Protein AF-A0A1H6AAX1-F1 (afdb_monomer)

Foldseek 3Di:
DFDALLLLLLVVVCVVPVPDDLVNSCVVSVHDSVVSVVSVVVCCVVVVDVDSDDDDDVVVVLQVWKKKKAFAFDDPPDCVLLVVQLVVQVQFPDKDQDDDPHGMITIGTANDPVRVVVSVVSSCPRHGTPDMDMDIDPDDPDDDDCSVVSCVRNVVVVPDDDDDDDDDDDDDDDDDDDDDDDDDDDDDDDDDDDDDDDDDDDDDDDDDDDD

Nearest PDB structures (foldseek):
  7fby-assembly1_A  TM=8.578E-01  e=4.513E-13  Pyrococcus horikoshii OT3
  2w25-assembly1_B  TM=8.744E-01  e=2.598E-11  Mycobacterium tuberculosis H37Rv
  2qz8-assembly1_B-2  TM=8.413E-01  e=1.495E-11  Mycobacterium tuberculosis H37Rv
  2w29-assembly1_B  TM=8.758E-01  e=3.124E-11  Mycobacterium tuberculosis H37Rv
  2ivm-assembly1_A  TM=8.829E-01  e=1.639E-10  Mycobacterium tuberculosis H37Rv

Secondary structure (DSSP, 8-state):
----HHHHHHHHHHHH-TT--HHHHHHHHTS-HHHHHHHHHHHHHTTS----PPP--TGGGT--EEEEEEEEE--SS-SHHHHHHHHTSTTEEEEEE-SSS-SEEEEEEESSHHHHHHHHHHHHTSTTEEEEEEEEES--SS----HHHHHHHHTTT--S---------------------------------------------------

Sequence (211 aa):
MPIDELDGRVIELFTAEPRIGVLEASRRLGVARGTVQARLDRLARDGVIRGYGPQVDPGALGYGVTAFVTLQIRQPGGHDPVAERLAAIPEVIEAHTITGAGDMLCRIVARSNADLQRVIDLVVAVSGVERASSVISLATQIPFRTLPLVRAVSGTDGGDGGGGQGGSGGGRDGRGGGERPEHAGRPAGEVRRRVVRDARSGSVGSPQAPA

Organism: NCBI:txid1992

InterPro domains:
  IPR000485 AsnC-type HTH domain [PR00033] (3-19)
  IPR000485 AsnC-type HTH domain [PR00033] (19-30)
  IPR000485 AsnC-type HTH domain [PR00033] (30-49)
  IPR000485 AsnC-type HTH domain [PS50956] (3-64)
  IPR011008 Dimeric alpha-beta barrel [SSF54909] (63-149)
  IPR019887 Transcription regulator AsnC/Lrp, ligand binding domain [PF01037] (66-140)
  IPR019888 Transcription regulator AsnC-like [SM00344] (3-110)
  IPR036388 Winged helix-like DNA-binding domain superfamily [G3DSA:1.10.10.10] (1-53)
  IPR036390 Winged helix DNA-binding domain superfamily [SSF46785] (3-63)

Structure (mmCIF, N/CA/C/O backbone):
data_AF-A0A1H6AAX1-F1
#
_entry.id   AF-A0A1H6AAX1-F1
#
loop_
_atom_site.group_PDB
_atom_site.id
_atom_site.type_symbol
_atom_site.label_atom_id
_atom_site.label_alt_id
_atom_site.label_comp_id
_atom_site.label_asym_id
_atom_site.label_entity_id
_atom_site.label_seq_id
_atom_site.pdbx_PDB_ins_code
_atom_site.Cartn_x
_atom_site.Cartn_y
_atom_site.Cartn_z
_atom_site.occupancy
_atom_site.B_iso_or_equiv
_atom_site.auth_seq_id
_atom_site.auth_comp_id
_atom_site.auth_asym_id
_atom_site.auth_atom_id
_atom_site.pdbx_PDB_model_num
ATOM 1 N N . MET A 1 1 ? 3.437 -0.502 19.202 1.00 57.53 1 MET A N 1
ATOM 2 C CA . MET A 1 1 ? 2.453 -0.378 20.298 1.0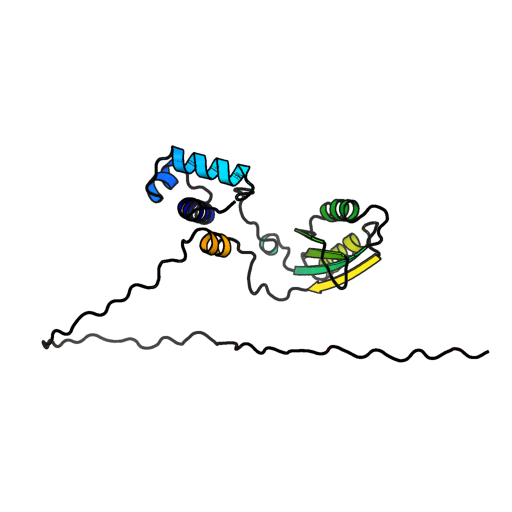0 57.53 1 MET A CA 1
ATOM 3 C C . MET A 1 1 ? 1.288 -1.296 19.962 1.00 57.53 1 MET A C 1
ATOM 5 O O . MET A 1 1 ? 0.865 -1.241 18.811 1.00 57.53 1 MET A O 1
ATOM 9 N N . PRO A 1 2 ? 0.847 -2.196 20.853 1.00 80.44 2 PRO A N 1
ATOM 10 C CA . PRO A 1 2 ? -0.205 -3.140 20.499 1.00 80.44 2 PRO A CA 1
ATOM 11 C C . PRO A 1 2 ? -1.551 -2.410 20.405 1.00 80.44 2 PRO A C 1
ATOM 13 O O . PRO A 1 2 ? -1.876 -1.591 21.262 1.00 80.44 2 PRO A O 1
ATOM 16 N N . ILE A 1 3 ? -2.294 -2.684 19.336 1.00 90.81 3 ILE A N 1
ATOM 17 C CA . ILE A 1 3 ? -3.719 -2.354 19.234 1.00 90.81 3 ILE A CA 1
ATOM 18 C C . ILE A 1 3 ? -4.501 -3.286 20.167 1.00 90.81 3 ILE A C 1
ATOM 20 O O . ILE A 1 3 ? -4.124 -4.450 20.305 1.00 90.81 3 ILE A O 1
ATOM 24 N N . ASP A 1 4 ? -5.554 -2.792 20.817 1.00 93.62 4 ASP A N 1
ATOM 25 C CA . ASP A 1 4 ? -6.424 -3.622 21.660 1.00 93.62 4 ASP A CA 1
ATOM 26 C C . ASP A 1 4 ? -7.631 -4.184 20.885 1.00 93.62 4 ASP A C 1
ATOM 28 O O . ASP A 1 4 ? -7.830 -3.899 19.701 1.00 93.62 4 ASP A O 1
ATOM 32 N N . GLU A 1 5 ? -8.443 -5.009 21.547 1.00 95.06 5 GLU A N 1
ATOM 33 C CA . GLU A 1 5 ? -9.623 -5.646 20.949 1.00 95.06 5 GLU A CA 1
ATOM 34 C C . GLU A 1 5 ? -10.634 -4.624 20.399 1.00 95.06 5 GLU A C 1
ATOM 36 O O . GLU A 1 5 ? -11.231 -4.822 19.337 1.00 95.06 5 GLU A O 1
ATOM 41 N N . LEU A 1 6 ? -10.828 -3.496 21.096 1.00 95.75 6 LEU A N 1
ATOM 42 C CA . LEU A 1 6 ? -11.726 -2.442 20.627 1.00 95.75 6 LEU A CA 1
ATOM 43 C C . LEU A 1 6 ? -11.153 -1.763 19.383 1.00 95.75 6 LEU A C 1
ATOM 45 O O . LEU A 1 6 ? -11.903 -1.494 18.448 1.00 95.75 6 LEU A O 1
ATOM 49 N N . ASP A 1 7 ? -9.846 -1.514 19.346 1.00 96.44 7 ASP A N 1
ATOM 50 C CA . ASP A 1 7 ? -9.177 -0.965 18.166 1.00 96.44 7 ASP A CA 1
ATOM 51 C C . ASP A 1 7 ? -9.321 -1.893 16.957 1.00 96.44 7 ASP A C 1
ATOM 53 O O . ASP A 1 7 ? -9.611 -1.421 15.858 1.00 96.44 7 ASP A O 1
ATOM 57 N N . GLY A 1 8 ? -9.187 -3.207 17.167 1.00 96.12 8 GLY A N 1
ATOM 58 C CA . GLY A 1 8 ? -9.437 -4.220 16.144 1.00 96.12 8 GLY A CA 1
ATOM 59 C C . GLY A 1 8 ? -10.847 -4.107 15.566 1.00 96.12 8 GLY A C 1
ATOM 60 O O . GLY A 1 8 ? -11.005 -3.909 14.361 1.00 96.12 8 GLY A O 1
ATOM 61 N N . ARG A 1 9 ? -11.872 -4.116 16.429 1.00 96.94 9 ARG A N 1
ATOM 62 C CA . ARG A 1 9 ? -13.279 -3.964 16.010 1.00 96.94 9 ARG A CA 1
ATOM 63 C C . ARG A 1 9 ? -13.562 -2.626 15.321 1.00 96.94 9 ARG A C 1
ATOM 65 O O . ARG A 1 9 ? -14.344 -2.581 14.373 1.00 96.94 9 ARG A O 1
ATOM 72 N N . VAL A 1 10 ? -12.926 -1.535 15.762 1.00 96.50 10 VAL A N 1
ATOM 73 C CA . VAL A 1 10 ? -13.013 -0.225 15.093 1.00 96.50 10 VAL A CA 1
ATOM 74 C C . VAL A 1 10 ? -12.448 -0.318 13.675 1.00 96.50 10 VAL A C 1
ATOM 76 O O . VAL A 1 10 ? -13.131 0.062 12.727 1.00 96.50 10 VAL A O 1
ATOM 79 N N . ILE A 1 11 ? -11.234 -0.847 13.507 1.00 95.94 11 ILE A N 1
ATOM 80 C CA . ILE A 1 11 ? -10.591 -0.968 12.190 1.00 95.94 11 ILE A CA 1
ATOM 81 C C . ILE A 1 11 ? -11.425 -1.850 11.258 1.00 95.94 11 ILE A C 1
ATOM 83 O O . ILE A 1 11 ? -11.625 -1.493 10.097 1.00 95.94 11 ILE A O 1
ATOM 87 N N . GLU A 1 12 ? -11.944 -2.973 11.750 1.00 95.38 12 GLU A N 1
ATOM 88 C CA . GLU A 1 12 ? -12.801 -3.861 10.964 1.00 95.38 12 GLU A CA 1
ATOM 89 C C . GLU A 1 12 ? -14.067 -3.164 10.474 1.00 95.38 12 GLU A C 1
ATOM 91 O O . GLU A 1 12 ? -14.370 -3.219 9.281 1.00 95.38 12 GLU A O 1
ATOM 96 N N . LEU A 1 13 ? -14.769 -2.463 11.368 1.00 96.00 13 LEU A N 1
ATOM 97 C CA . LEU A 1 13 ? -16.005 -1.767 11.025 1.00 96.00 13 LEU A CA 1
ATOM 98 C C . LEU A 1 13 ? -15.766 -0.680 9.973 1.00 96.00 13 LEU A C 1
ATOM 100 O O . LEU A 1 13 ? -16.490 -0.616 8.984 1.00 96.00 13 LEU A O 1
ATOM 104 N N . PHE A 1 14 ? -14.729 0.139 10.145 1.00 95.44 14 PHE A N 1
ATOM 105 C CA . PHE A 1 14 ? -14.395 1.187 9.177 1.00 95.44 14 PHE A CA 1
ATOM 106 C C . PHE A 1 14 ? -13.795 0.635 7.877 1.00 95.44 14 PHE A C 1
ATOM 108 O O . PHE A 1 14 ? -13.858 1.303 6.850 1.00 95.44 14 PHE A O 1
ATOM 115 N N . THR A 1 15 ? -13.251 -0.583 7.877 1.00 93.38 15 THR A N 1
ATOM 116 C CA . THR A 1 15 ? -12.819 -1.242 6.635 1.00 93.38 15 THR A CA 1
ATOM 117 C C . THR A 1 15 ? -14.014 -1.794 5.859 1.00 93.38 15 THR A C 1
ATOM 119 O O . THR A 1 15 ? -14.061 -1.663 4.638 1.00 93.38 15 THR A O 1
ATOM 122 N N . ALA A 1 16 ? -14.988 -2.391 6.552 1.00 93.06 16 ALA A N 1
ATOM 123 C CA . ALA A 1 16 ? -16.204 -2.920 5.937 1.00 93.06 16 ALA A CA 1
ATOM 124 C C . ALA A 1 16 ? -17.151 -1.804 5.463 1.00 93.06 16 ALA A C 1
ATOM 126 O O . ALA A 1 16 ? -17.738 -1.900 4.386 1.00 93.06 16 ALA A O 1
ATOM 127 N N . GLU A 1 17 ? -17.267 -0.723 6.239 1.00 93.88 17 GLU A N 1
ATOM 128 C CA . GLU A 1 17 ? -18.134 0.422 5.953 1.00 93.88 17 GLU A CA 1
ATOM 129 C C . GLU A 1 17 ? -17.357 1.747 6.070 1.00 93.88 17 GLU A C 1
ATOM 131 O O . GLU A 1 17 ? -17.552 2.500 7.023 1.00 93.88 17 GLU A O 1
ATOM 136 N N . PRO A 1 18 ? -16.519 2.112 5.079 1.00 92.25 18 PRO A N 1
ATOM 137 C CA . PRO A 1 18 ? -15.648 3.296 5.160 1.00 92.25 18 PRO A CA 1
ATOM 138 C C . PRO A 1 18 ? -16.368 4.635 5.342 1.00 92.25 18 PRO A C 1
ATOM 140 O O . PRO A 1 18 ? -15.763 5.625 5.742 1.00 92.25 18 PRO A O 1
ATOM 143 N N . ARG A 1 19 ? -17.666 4.683 5.023 1.00 92.75 19 ARG A N 1
ATOM 144 C CA . ARG A 1 19 ? -18.509 5.883 5.124 1.00 92.75 19 ARG A CA 1
ATOM 145 C C . ARG A 1 19 ? -19.353 5.923 6.400 1.00 92.75 19 ARG A C 1
ATOM 147 O O . ARG A 1 19 ? -20.173 6.829 6.542 1.00 92.75 19 ARG A O 1
ATOM 154 N N . ILE A 1 20 ? -19.199 4.953 7.305 1.00 95.62 20 ILE A N 1
ATOM 155 C CA . ILE A 1 20 ? -19.941 4.942 8.564 1.00 95.62 20 ILE A CA 1
ATOM 156 C C . ILE A 1 20 ? -19.576 6.171 9.406 1.00 95.62 20 ILE A C 1
ATOM 158 O O . ILE A 1 20 ? -18.410 6.512 9.597 1.00 95.62 20 ILE A O 1
ATOM 162 N N . GLY A 1 21 ? -20.591 6.866 9.917 1.00 96.44 21 GLY A N 1
ATOM 163 C CA . GLY A 1 21 ? -20.378 7.983 10.831 1.00 96.44 21 GLY A CA 1
ATOM 164 C C . GLY A 1 21 ? -19.973 7.494 12.222 1.00 96.44 21 GLY A C 1
ATOM 165 O O . GLY A 1 21 ? -20.460 6.470 12.693 1.00 96.44 21 GLY A O 1
ATOM 166 N N . VAL A 1 22 ? -19.159 8.276 12.936 1.00 97.50 22 VAL A N 1
ATOM 167 C CA . VAL A 1 22 ? -18.667 7.939 14.290 1.00 97.50 22 VAL A CA 1
ATOM 168 C C . VAL A 1 22 ? -19.804 7.653 15.282 1.00 97.50 22 VAL A C 1
ATOM 170 O O . VAL A 1 22 ? -19.669 6.787 16.140 1.00 97.50 22 VAL A O 1
ATOM 173 N N . LEU A 1 23 ? -20.943 8.348 15.156 1.00 98.00 23 LEU A N 1
ATOM 174 C CA . LEU A 1 23 ? -22.131 8.103 15.986 1.00 98.00 23 LEU A CA 1
ATOM 175 C C . LEU A 1 23 ? -22.730 6.710 15.749 1.00 98.00 23 LEU A C 1
ATOM 177 O O . LEU A 1 23 ? -23.117 6.027 16.694 1.00 98.00 23 LEU A O 1
ATOM 181 N N . GLU A 1 24 ? -22.832 6.300 14.490 1.00 98.19 24 GLU A N 1
ATOM 182 C CA . GLU A 1 24 ? -23.381 4.992 14.149 1.00 98.19 24 GLU A CA 1
ATOM 183 C C . GLU A 1 24 ? -22.384 3.887 14.507 1.00 98.19 24 GLU A C 1
ATOM 185 O O . GLU A 1 24 ? -22.754 2.896 15.131 1.00 98.19 24 GLU A O 1
ATOM 190 N N . ALA A 1 25 ? -21.093 4.116 14.254 1.00 98.00 25 ALA A N 1
ATOM 191 C CA . ALA A 1 25 ? -20.035 3.222 14.700 1.00 98.00 25 ALA A CA 1
ATOM 192 C C . ALA A 1 25 ? -20.066 3.013 16.222 1.00 98.00 25 ALA A C 1
ATOM 194 O O . ALA A 1 25 ? -19.975 1.882 16.689 1.00 98.00 25 ALA A O 1
ATOM 195 N N . SER A 1 26 ? -20.270 4.075 17.009 1.00 98.31 26 SER A N 1
ATOM 196 C CA . SER A 1 26 ? -20.337 3.956 18.468 1.00 98.31 26 SER A CA 1
ATOM 197 C C . SER A 1 26 ? -21.536 3.134 18.940 1.00 98.31 26 SER A C 1
ATOM 199 O O . SER A 1 26 ? -21.396 2.335 19.863 1.00 98.31 26 SER A O 1
ATOM 201 N N . ARG A 1 27 ? -22.693 3.270 18.272 1.00 98.12 27 ARG A N 1
ATOM 202 C CA . ARG A 1 27 ? -23.878 2.441 18.550 1.00 98.12 27 ARG A CA 1
ATOM 203 C C . ARG A 1 27 ? -23.604 0.965 18.279 1.00 98.12 27 ARG A C 1
ATOM 205 O O . ARG A 1 27 ? -23.893 0.140 19.137 1.00 98.12 27 ARG A O 1
ATOM 212 N N . ARG A 1 28 ? -23.003 0.641 17.130 1.00 97.75 28 ARG A N 1
ATOM 213 C CA . ARG A 1 28 ? -22.697 -0.749 16.747 1.00 97.75 28 ARG A CA 1
ATOM 214 C C . ARG A 1 28 ? -21.610 -1.390 17.602 1.00 97.75 28 ARG A C 1
ATOM 216 O O . ARG A 1 28 ? -21.664 -2.584 17.868 1.00 97.75 28 ARG A O 1
ATOM 223 N N . LEU A 1 29 ? -20.635 -0.601 18.046 1.00 97.50 29 LEU A N 1
ATOM 224 C CA . LEU A 1 29 ? -19.532 -1.074 18.883 1.00 97.50 29 LEU A CA 1
ATOM 225 C C . LEU A 1 29 ? -19.883 -1.130 20.379 1.00 97.50 29 LEU A C 1
ATOM 227 O O . LEU A 1 29 ? -19.114 -1.704 21.152 1.00 97.50 29 LEU A O 1
ATOM 231 N N . GLY A 1 30 ? -21.019 -0.553 20.789 1.00 97.56 30 GLY A N 1
ATOM 232 C CA . GLY A 1 30 ? -21.467 -0.538 22.183 1.00 97.56 30 GLY A CA 1
ATOM 233 C C . GLY A 1 30 ? -20.615 0.352 23.093 1.00 97.56 30 GLY A C 1
ATOM 234 O O . GLY A 1 30 ? -20.444 0.044 24.269 1.00 97.56 30 GLY A O 1
ATOM 235 N N . VAL A 1 31 ? -20.049 1.438 22.558 1.00 98.25 31 VAL A N 1
ATOM 236 C CA . VAL A 1 31 ? -19.173 2.362 23.300 1.00 98.25 31 VAL A CA 1
ATOM 237 C C . VAL A 1 31 ? -19.616 3.813 23.119 1.00 98.25 31 VAL A C 1
ATOM 239 O O . VAL A 1 31 ? -20.402 4.136 22.230 1.00 98.25 31 VAL A O 1
ATOM 242 N N . ALA A 1 32 ? -19.106 4.723 23.950 1.00 98.31 32 ALA A N 1
ATOM 243 C CA . ALA A 1 32 ? -19.395 6.144 23.794 1.00 98.31 32 ALA A CA 1
ATOM 244 C C . ALA A 1 32 ? -18.805 6.694 22.481 1.00 98.31 32 ALA A C 1
ATOM 246 O O . ALA A 1 32 ? -17.711 6.314 22.058 1.00 98.31 32 ALA A O 1
ATOM 247 N N . ARG A 1 33 ? -19.489 7.664 21.860 1.00 98.00 33 ARG A N 1
ATOM 248 C CA . ARG A 1 33 ? -19.018 8.341 20.635 1.00 98.00 33 ARG A CA 1
ATOM 249 C C . ARG A 1 33 ? -17.603 8.909 20.784 1.00 98.00 33 ARG A C 1
ATOM 251 O O . ARG A 1 33 ? -16.781 8.747 19.887 1.00 98.00 33 ARG A O 1
ATOM 258 N N . GLY A 1 34 ? -17.321 9.544 21.925 1.00 98.19 34 GLY A N 1
ATOM 259 C CA . GLY A 1 34 ? -15.997 10.092 22.233 1.00 98.19 34 GLY A CA 1
ATOM 260 C C . GLY A 1 34 ? -14.906 9.021 22.290 1.00 98.19 34 GLY A C 1
ATOM 261 O O . GLY A 1 34 ? -13.778 9.287 21.890 1.00 98.19 34 GLY A O 1
ATOM 262 N N . THR A 1 35 ? -15.246 7.794 22.697 1.00 98.00 35 THR A N 1
ATOM 263 C CA . THR A 1 35 ? -14.315 6.660 22.703 1.00 98.00 35 THR A CA 1
ATOM 264 C C . THR A 1 35 ? -13.911 6.278 21.284 1.00 98.00 35 THR A C 1
ATOM 266 O O . THR A 1 35 ? -12.719 6.162 21.022 1.00 98.00 35 THR A O 1
ATOM 269 N N . VAL A 1 36 ? -14.869 6.136 20.358 1.00 98.12 36 VAL A N 1
ATOM 270 C CA . VAL A 1 36 ? -14.565 5.815 18.948 1.00 98.12 36 VAL A CA 1
ATOM 271 C C . VAL A 1 36 ? -13.708 6.908 18.319 1.00 98.12 36 VAL A C 1
ATOM 273 O O . VAL A 1 36 ? -12.695 6.596 17.700 1.00 98.12 36 VAL A O 1
ATOM 276 N N . GLN A 1 37 ? -14.071 8.180 18.527 1.00 98.00 37 GLN A N 1
ATOM 277 C CA . GLN A 1 37 ? -13.292 9.308 18.014 1.00 98.00 37 GLN A CA 1
ATOM 278 C C . GLN A 1 37 ? -11.848 9.268 18.531 1.00 98.00 37 GLN A C 1
ATOM 280 O O . GLN A 1 37 ? -10.912 9.299 17.739 1.00 98.00 37 GLN A O 1
ATOM 285 N N . ALA A 1 38 ? -11.663 9.105 19.844 1.00 97.75 38 ALA A N 1
ATOM 286 C CA . ALA A 1 38 ? -10.336 9.038 20.445 1.00 97.75 38 ALA A CA 1
ATOM 287 C C . ALA A 1 38 ? -9.504 7.854 19.918 1.00 97.75 38 ALA A C 1
ATOM 289 O O . ALA A 1 38 ? -8.292 7.997 19.746 1.00 97.75 38 ALA A O 1
ATOM 290 N N . ARG A 1 39 ? -10.128 6.697 19.633 1.00 97.06 39 ARG A N 1
ATOM 291 C CA . ARG A 1 39 ? -9.434 5.558 19.006 1.00 97.06 39 ARG A CA 1
ATOM 292 C C . ARG A 1 39 ? -8.996 5.881 17.583 1.00 97.06 39 ARG A C 1
ATOM 294 O O . ARG A 1 39 ? -7.828 5.678 17.274 1.00 97.06 39 ARG A O 1
ATOM 301 N N . LEU A 1 40 ? -9.887 6.413 16.744 1.00 96.62 40 LEU A N 1
ATOM 302 C CA . LEU A 1 40 ? -9.563 6.783 15.361 1.00 96.62 40 LEU A CA 1
ATOM 303 C C . LEU A 1 40 ? -8.432 7.815 15.298 1.00 96.62 40 LEU A C 1
ATOM 305 O O . LEU A 1 40 ? -7.471 7.621 14.557 1.00 96.62 40 LEU A O 1
ATOM 309 N N . ASP A 1 41 ? -8.505 8.861 16.123 1.00 96.25 41 ASP A N 1
ATOM 310 C CA . ASP A 1 41 ? -7.486 9.913 16.170 1.00 96.25 41 ASP A CA 1
ATOM 311 C C . ASP A 1 41 ? -6.124 9.350 16.581 1.00 96.25 41 ASP A C 1
ATOM 313 O O . ASP A 1 41 ? -5.095 9.709 16.008 1.00 96.25 41 ASP A O 1
ATOM 317 N N . ARG A 1 42 ? -6.106 8.443 17.566 1.00 96.06 42 ARG A N 1
ATOM 318 C CA . ARG A 1 42 ? -4.878 7.784 18.012 1.00 96.06 42 ARG A CA 1
ATOM 319 C C . ARG A 1 42 ? -4.327 6.839 16.941 1.00 96.06 42 ARG A C 1
ATOM 321 O O . ARG A 1 42 ? -3.151 6.926 16.619 1.00 96.06 42 ARG A O 1
ATOM 328 N N . LEU A 1 43 ? -5.164 5.985 16.350 1.00 96.00 43 LEU A N 1
ATOM 329 C CA . LEU A 1 43 ? -4.763 5.050 15.292 1.00 96.00 43 LEU A CA 1
ATOM 330 C C . LEU A 1 43 ? -4.222 5.770 14.050 1.00 96.00 43 LEU A C 1
ATOM 332 O O . LEU A 1 43 ? -3.294 5.271 13.414 1.00 96.00 43 LEU A O 1
ATOM 336 N N . ALA A 1 44 ? -4.779 6.934 13.713 1.00 95.25 44 ALA A N 1
ATOM 337 C CA . ALA A 1 44 ? -4.266 7.784 12.645 1.00 95.25 44 ALA A CA 1
ATOM 338 C C . ALA A 1 44 ? -2.930 8.437 13.030 1.00 95.25 44 ALA A C 1
ATOM 340 O O . ALA A 1 44 ? -1.972 8.373 12.261 1.00 95.25 44 ALA A O 1
ATOM 341 N N . ARG A 1 45 ? -2.837 9.018 14.235 1.00 95.50 45 ARG A N 1
ATOM 342 C CA . ARG A 1 45 ? -1.605 9.641 14.752 1.00 95.50 45 ARG A CA 1
ATOM 343 C C . ARG A 1 45 ? -0.434 8.661 14.807 1.00 95.50 45 ARG A C 1
ATOM 345 O O . ARG A 1 45 ? 0.681 9.032 14.459 1.00 95.50 45 ARG A O 1
ATOM 352 N N . ASP A 1 46 ? -0.702 7.422 15.202 1.00 94.75 46 ASP A N 1
ATOM 353 C CA . ASP A 1 46 ? 0.304 6.366 15.330 1.00 94.75 46 ASP A CA 1
ATOM 354 C C . ASP A 1 46 ? 0.630 5.692 13.981 1.00 94.75 46 ASP A C 1
ATOM 356 O O . ASP A 1 46 ? 1.450 4.777 13.920 1.00 94.75 46 ASP A O 1
ATOM 360 N N . GLY A 1 47 ? -0.022 6.109 12.888 1.00 93.69 47 GLY A N 1
ATOM 361 C CA . GLY A 1 47 ? 0.213 5.584 11.542 1.00 93.69 47 GLY A CA 1
ATOM 362 C C . GLY A 1 47 ? -0.354 4.184 11.287 1.00 93.69 47 GLY A C 1
ATOM 363 O O . GLY A 1 47 ? -0.055 3.590 10.250 1.00 93.69 47 GLY A O 1
ATOM 364 N N . VAL A 1 48 ? -1.184 3.649 12.190 1.00 94.56 48 VAL A N 1
ATOM 365 C CA . VAL A 1 48 ? -1.892 2.373 11.984 1.00 94.56 48 VAL A CA 1
ATOM 366 C C . VAL A 1 48 ? -2.930 2.528 10.872 1.00 94.56 48 VAL A C 1
ATOM 368 O O . VAL A 1 48 ? -2.977 1.720 9.944 1.00 94.56 48 VAL A O 1
ATOM 371 N N . ILE A 1 49 ? -3.725 3.601 10.926 1.00 94.19 49 ILE A N 1
ATOM 372 C CA . ILE A 1 49 ? -4.618 4.006 9.838 1.00 94.19 49 ILE A CA 1
ATOM 373 C C . ILE A 1 49 ? -3.909 5.087 9.028 1.00 94.19 49 ILE A C 1
ATOM 375 O O . ILE A 1 49 ? -3.719 6.205 9.496 1.00 94.19 49 ILE A O 1
ATOM 379 N N . ARG A 1 50 ? -3.531 4.754 7.791 1.00 91.00 50 ARG A N 1
ATOM 380 C CA . ARG A 1 50 ? -2.827 5.676 6.881 1.00 91.00 50 ARG A CA 1
ATOM 381 C C . ARG A 1 50 ? -3.747 6.405 5.897 1.00 91.00 50 ARG A C 1
ATOM 383 O O . ARG A 1 50 ? -3.281 7.248 5.141 1.00 91.00 50 ARG A O 1
ATOM 390 N N . GLY A 1 51 ? -5.043 6.098 5.897 1.00 87.50 51 GLY A N 1
ATOM 391 C CA . GLY A 1 51 ? -6.022 6.757 5.040 1.00 87.50 51 GLY A CA 1
ATOM 392 C C . GLY A 1 51 ? -7.414 6.138 5.132 1.00 87.50 51 GLY A C 1
ATOM 393 O O . GLY A 1 51 ? -7.582 5.044 5.663 1.00 87.50 51 GLY A O 1
ATOM 394 N N . TYR A 1 52 ? -8.392 6.857 4.580 1.00 83.25 52 TYR A N 1
ATOM 395 C CA . TYR A 1 52 ? -9.817 6.483 4.537 1.00 83.25 52 TYR A CA 1
ATOM 396 C C . TYR A 1 52 ? -10.352 6.390 3.095 1.00 83.25 52 TYR A C 1
ATOM 398 O O . TYR A 1 52 ? -11.558 6.360 2.861 1.00 83.25 52 TYR A O 1
ATOM 406 N N . GLY A 1 53 ? -9.446 6.424 2.113 1.00 83.75 53 GLY A N 1
ATOM 407 C CA . GLY A 1 53 ? -9.784 6.440 0.694 1.00 83.75 53 GLY A CA 1
ATOM 408 C C . GLY A 1 53 ? -10.241 5.076 0.171 1.00 83.75 53 GLY A C 1
ATOM 409 O O . GLY A 1 53 ? -9.952 4.046 0.784 1.00 83.75 53 GLY A O 1
ATOM 410 N N . PRO A 1 54 ? -10.939 5.051 -0.978 1.00 87.56 54 PRO A N 1
ATOM 411 C CA . PRO A 1 54 ? -11.295 3.802 -1.634 1.00 87.56 54 PRO A CA 1
ATOM 412 C C . PRO A 1 54 ? -10.038 3.024 -2.036 1.00 87.56 54 PRO A C 1
ATOM 414 O O . PRO A 1 54 ? -9.027 3.606 -2.432 1.00 87.56 54 PRO A O 1
ATOM 417 N N . GLN A 1 55 ? -10.128 1.698 -1.990 1.00 88.00 55 GLN A N 1
ATOM 418 C CA . GLN A 1 55 ? -9.147 0.836 -2.639 1.00 88.00 55 GLN A CA 1
ATOM 419 C C . GLN A 1 55 ? -9.444 0.807 -4.137 1.00 88.00 55 GLN A C 1
ATOM 421 O O . GLN A 1 55 ? -10.560 0.489 -4.546 1.00 88.00 55 GLN A O 1
ATOM 426 N N . VAL A 1 56 ? -8.454 1.174 -4.946 1.00 92.12 56 VAL A N 1
ATOM 427 C CA . VAL A 1 56 ? -8.588 1.250 -6.401 1.00 92.12 56 VAL A CA 1
ATOM 428 C C . VAL A 1 56 ? -7.892 0.049 -7.023 1.00 92.12 56 VAL A C 1
ATOM 430 O O . VAL A 1 56 ? -6.714 -0.185 -6.760 1.00 92.12 56 VAL A O 1
ATOM 433 N N . ASP A 1 57 ? -8.622 -0.705 -7.841 1.00 94.12 57 ASP A N 1
ATOM 434 C CA . ASP A 1 57 ? -8.072 -1.812 -8.619 1.00 94.12 57 ASP A CA 1
ATOM 435 C C . ASP A 1 57 ? -7.444 -1.283 -9.925 1.00 94.12 57 ASP A C 1
ATOM 437 O O . ASP A 1 57 ? -8.170 -0.741 -10.767 1.00 94.12 57 ASP A O 1
ATOM 441 N N . PRO A 1 58 ? -6.121 -1.442 -10.142 1.00 95.75 58 PRO A N 1
ATOM 442 C CA . PRO A 1 58 ? -5.484 -1.070 -11.404 1.00 95.75 58 PRO A CA 1
ATOM 443 C C . PRO A 1 58 ? -6.096 -1.780 -12.619 1.00 95.75 58 PRO A C 1
ATOM 445 O O . PRO A 1 58 ? -6.211 -1.172 -13.686 1.00 95.75 58 PRO A O 1
ATOM 448 N N . GLY A 1 59 ? -6.541 -3.032 -12.464 1.00 95.56 59 GLY A N 1
ATOM 449 C CA . GLY A 1 59 ? -7.179 -3.798 -13.533 1.00 95.56 59 GLY A CA 1
ATOM 450 C C . GLY A 1 59 ? -8.459 -3.125 -14.027 1.00 95.56 59 GLY A C 1
ATOM 451 O O . GLY A 1 59 ? -8.640 -2.947 -15.233 1.00 95.56 59 GLY A O 1
ATOM 452 N N . ALA A 1 60 ? -9.291 -2.639 -13.102 1.00 96.69 60 ALA A N 1
ATOM 453 C CA . ALA A 1 60 ? -10.501 -1.876 -13.409 1.00 96.69 60 ALA A CA 1
ATOM 454 C C . ALA A 1 60 ? -10.224 -0.524 -14.103 1.00 96.69 60 ALA A C 1
ATOM 456 O O . ALA A 1 60 ? -11.095 0.001 -14.792 1.00 96.69 60 ALA A O 1
ATOM 457 N N . LEU A 1 61 ? -9.010 0.025 -13.977 1.00 96.94 61 LEU A N 1
ATOM 458 C CA . LEU A 1 61 ? -8.548 1.217 -14.709 1.00 96.94 61 LEU A CA 1
ATOM 459 C C . LEU A 1 61 ? -7.948 0.891 -16.094 1.00 96.94 61 LEU A C 1
ATOM 461 O O . LEU A 1 61 ? -7.436 1.776 -16.793 1.00 96.94 61 LEU A O 1
ATOM 465 N N . GLY A 1 62 ? -7.984 -0.381 -16.494 1.00 97.50 62 GLY A N 1
ATOM 466 C CA . GLY A 1 62 ? -7.439 -0.877 -17.751 1.00 97.50 62 GLY A CA 1
ATOM 467 C C . GLY A 1 62 ? -5.962 -1.268 -17.691 1.00 97.50 62 GLY A C 1
ATOM 468 O O . GLY A 1 62 ? -5.368 -1.462 -18.747 1.00 97.50 62 GLY A O 1
ATOM 469 N N . TYR A 1 63 ? -5.361 -1.385 -16.502 1.00 98.12 63 TYR A N 1
ATOM 470 C CA . TYR A 1 63 ? -4.005 -1.915 -16.317 1.00 98.12 63 TYR A CA 1
ATOM 471 C C . TYR A 1 63 ? -4.055 -3.410 -15.979 1.00 98.12 63 TYR A C 1
ATOM 473 O O . TYR A 1 63 ? -3.843 -3.823 -14.840 1.00 98.12 63 TYR A O 1
ATOM 481 N N . GLY A 1 64 ? -4.395 -4.230 -16.976 1.00 96.69 64 GLY A N 1
ATOM 482 C CA . GLY A 1 64 ? -4.613 -5.670 -16.800 1.00 96.69 64 GLY A CA 1
ATOM 483 C C . GLY A 1 64 ? -3.345 -6.512 -16.610 1.00 96.69 64 GLY A C 1
ATOM 484 O O . GLY A 1 64 ? -3.447 -7.690 -16.282 1.00 96.69 64 GLY A O 1
ATOM 485 N N . VAL A 1 65 ? -2.155 -5.942 -16.813 1.00 98.19 65 VAL A N 1
ATOM 486 C CA . VAL A 1 65 ? -0.872 -6.641 -16.666 1.00 98.19 65 VAL A CA 1
ATOM 487 C C . VAL A 1 65 ? -0.180 -6.159 -15.400 1.00 98.19 65 VAL A C 1
ATOM 489 O O . VAL A 1 65 ? -0.002 -4.962 -15.210 1.00 98.19 65 VAL A O 1
ATOM 492 N N . THR A 1 66 ? 0.248 -7.085 -14.544 1.00 98.31 66 THR A N 1
ATOM 493 C CA . THR A 1 66 ? 1.108 -6.789 -13.388 1.00 98.31 66 THR A CA 1
ATOM 494 C C . THR A 1 66 ? 2.440 -7.499 -13.562 1.00 98.31 66 THR A C 1
ATOM 496 O O . THR A 1 66 ? 2.472 -8.685 -13.891 1.00 98.31 66 THR A O 1
ATOM 499 N N . ALA A 1 67 ? 3.540 -6.802 -13.301 1.00 98.44 67 ALA A N 1
ATOM 500 C CA . ALA A 1 67 ? 4.872 -7.383 -13.305 1.00 98.44 67 ALA A CA 1
ATOM 501 C C . ALA A 1 67 ? 5.664 -6.958 -12.069 1.00 98.44 67 ALA A C 1
ATOM 503 O O . ALA A 1 67 ? 5.421 -5.910 -11.471 1.00 98.44 67 ALA A O 1
ATOM 504 N N . PHE A 1 68 ? 6.630 -7.790 -11.706 1.00 98.38 68 PHE A N 1
ATOM 505 C CA . PHE A 1 68 ? 7.621 -7.486 -10.690 1.00 98.38 68 PHE A CA 1
ATOM 506 C C . PHE A 1 68 ? 8.970 -7.314 -11.364 1.00 98.38 68 PHE A C 1
ATOM 508 O O . PHE A 1 68 ? 9.378 -8.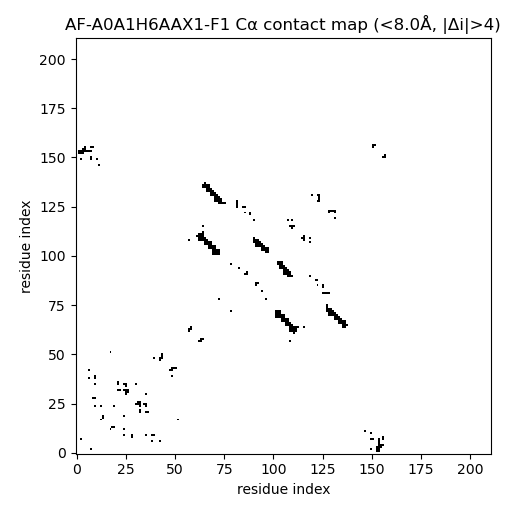170 -12.148 1.00 98.38 68 PHE A O 1
ATOM 515 N N . VAL A 1 69 ? 9.646 -6.208 -11.072 1.00 98.06 69 VAL A N 1
ATOM 516 C CA . VAL A 1 69 ? 10.937 -5.869 -11.666 1.00 98.06 69 VAL A CA 1
ATOM 517 C C . VAL A 1 69 ? 11.974 -5.785 -10.561 1.00 98.06 69 VAL A C 1
ATOM 519 O O . VAL A 1 69 ? 11.884 -4.940 -9.674 1.00 98.06 69 VAL A O 1
ATOM 522 N N . THR A 1 70 ? 12.956 -6.677 -10.608 1.00 97.75 70 THR A N 1
ATOM 523 C CA . THR A 1 70 ? 14.146 -6.614 -9.763 1.00 97.75 70 THR A CA 1
ATOM 524 C C . THR A 1 70 ? 15.171 -5.710 -10.430 1.00 97.75 70 THR A C 1
ATOM 526 O O . THR A 1 70 ? 15.525 -5.930 -11.590 1.00 97.75 70 THR A O 1
ATOM 529 N N . LEU A 1 71 ? 15.643 -4.706 -9.699 1.00 95.75 71 LEU A N 1
ATOM 530 C CA . LEU A 1 71 ? 16.609 -3.719 -10.161 1.00 95.75 71 LEU A CA 1
ATOM 531 C C . LEU A 1 71 ? 17.950 -3.935 -9.471 1.00 95.75 71 LEU A C 1
ATOM 533 O O . LEU A 1 71 ? 18.001 -4.159 -8.262 1.00 95.75 71 LEU A O 1
ATOM 537 N N . GLN A 1 72 ? 19.023 -3.829 -10.245 1.00 94.19 72 GLN A N 1
ATOM 538 C CA . GLN A 1 72 ? 20.370 -3.590 -9.740 1.00 94.19 72 GLN A CA 1
ATOM 539 C C . GLN A 1 72 ? 20.696 -2.127 -9.990 1.00 94.19 72 GLN A C 1
ATOM 541 O O . GLN A 1 72 ? 20.460 -1.626 -11.097 1.00 94.19 72 GLN A O 1
ATOM 546 N N . ILE A 1 73 ? 21.192 -1.442 -8.966 1.00 91.19 73 ILE A N 1
ATOM 547 C CA . ILE A 1 73 ? 21.470 -0.016 -9.029 1.00 91.19 73 ILE A CA 1
ATOM 548 C C . ILE A 1 73 ? 22.940 0.278 -8.744 1.00 91.19 73 ILE A C 1
ATOM 550 O O . ILE A 1 73 ? 23.568 -0.299 -7.859 1.00 91.19 73 ILE A O 1
ATOM 554 N N . ARG A 1 74 ? 23.479 1.265 -9.451 1.00 83.00 74 ARG A N 1
ATOM 555 C CA . ARG A 1 74 ? 24.777 1.855 -9.149 1.00 83.00 74 ARG A CA 1
ATOM 556 C C . ARG A 1 74 ? 24.619 2.778 -7.953 1.00 83.00 74 ARG A C 1
ATOM 558 O O . ARG A 1 74 ? 23.734 3.632 -7.950 1.00 83.00 74 ARG A O 1
ATOM 565 N N . GLN A 1 75 ? 25.535 2.700 -6.991 1.00 66.69 75 GLN A N 1
ATOM 566 C CA . GLN A 1 75 ? 25.464 3.497 -5.762 1.00 66.69 75 GLN A CA 1
ATOM 567 C C . GLN A 1 75 ? 26.309 4.800 -5.732 1.00 66.69 75 GLN A C 1
ATOM 569 O O . GLN A 1 75 ? 27.097 4.976 -4.805 1.00 66.69 75 GLN A O 1
ATOM 574 N N . PRO A 1 76 ? 26.159 5.796 -6.631 1.00 57.62 76 PRO A N 1
ATOM 575 C CA . PRO A 1 76 ? 26.500 7.175 -6.292 1.00 57.62 76 PRO A CA 1
ATOM 576 C C . PRO A 1 76 ? 25.255 7.851 -5.692 1.00 57.62 76 PRO A C 1
ATOM 578 O O . PRO A 1 76 ? 24.371 8.284 -6.426 1.00 57.62 76 PRO A O 1
ATOM 581 N N . GLY A 1 77 ? 25.169 7.920 -4.357 1.00 63.56 77 GLY A N 1
ATOM 582 C CA . GLY A 1 77 ? 24.107 8.653 -3.640 1.00 63.56 77 GLY A CA 1
ATOM 583 C C . GLY A 1 77 ? 22.993 7.817 -2.988 1.00 63.56 77 GLY A C 1
ATOM 584 O O . GLY A 1 77 ? 22.084 8.399 -2.408 1.00 63.56 77 GLY A O 1
ATOM 585 N N . GLY A 1 78 ? 23.068 6.482 -3.028 1.00 70.50 78 GLY A N 1
ATOM 586 C CA . GLY A 1 78 ? 22.123 5.587 -2.337 1.00 70.50 78 GLY A CA 1
ATOM 587 C C . GLY A 1 78 ? 20.830 5.283 -3.111 1.00 70.50 78 GLY A C 1
ATOM 588 O O . GLY A 1 78 ? 20.723 5.572 -4.302 1.00 70.50 78 GLY A O 1
ATOM 589 N N . HIS A 1 79 ? 19.861 4.651 -2.437 1.00 78.12 79 HIS A N 1
ATOM 590 C CA . HIS A 1 79 ? 18.594 4.206 -3.043 1.00 78.12 79 HIS A CA 1
ATOM 591 C C . HIS A 1 79 ? 17.576 5.345 -3.218 1.00 78.12 79 HIS A C 1
ATOM 593 O O . HIS A 1 79 ? 16.808 5.323 -4.179 1.00 78.12 79 HIS A O 1
ATOM 599 N N . ASP A 1 80 ? 17.590 6.349 -2.336 1.00 82.12 80 ASP A N 1
ATOM 600 C CA . ASP A 1 80 ? 16.566 7.405 -2.286 1.00 82.12 80 ASP A CA 1
ATOM 601 C C . ASP A 1 80 ? 16.414 8.172 -3.610 1.00 82.12 80 ASP A C 1
ATOM 603 O O . ASP A 1 80 ? 15.289 8.279 -4.101 1.00 82.12 80 ASP A O 1
ATOM 607 N N . PRO A 1 81 ? 17.497 8.597 -4.296 1.00 88.94 81 PRO A N 1
ATOM 608 C CA . PRO A 1 81 ? 17.355 9.294 -5.572 1.00 88.94 81 PRO A CA 1
ATOM 609 C C . PRO A 1 81 ? 16.730 8.415 -6.665 1.00 88.94 81 PRO A C 1
ATOM 611 O O . PRO A 1 81 ? 16.035 8.917 -7.549 1.00 88.94 81 PRO A O 1
ATOM 614 N N . VAL A 1 82 ? 16.997 7.104 -6.647 1.00 91.75 82 VAL A N 1
ATOM 615 C CA . VAL A 1 82 ? 16.392 6.161 -7.600 1.00 91.75 82 VAL A CA 1
ATOM 616 C C . VAL A 1 82 ? 14.911 5.983 -7.276 1.00 91.75 82 VAL A C 1
ATOM 618 O O . VAL A 1 82 ? 14.089 6.048 -8.186 1.00 91.75 82 VAL A O 1
ATOM 621 N N . ALA A 1 83 ? 14.561 5.829 -5.997 1.00 93.12 83 ALA A N 1
ATOM 622 C CA . ALA A 1 83 ? 13.177 5.710 -5.547 1.00 93.12 83 ALA A CA 1
ATOM 623 C C . ALA A 1 83 ? 12.335 6.941 -5.926 1.00 93.12 83 ALA A C 1
ATOM 625 O O . ALA A 1 83 ? 11.237 6.783 -6.455 1.00 93.12 83 ALA A O 1
ATOM 626 N N . GLU A 1 84 ? 12.865 8.153 -5.743 1.00 93.31 84 GLU A N 1
ATOM 627 C CA . GLU A 1 84 ? 12.201 9.401 -6.149 1.00 93.31 84 GLU A CA 1
ATOM 628 C C . GLU A 1 84 ? 11.923 9.449 -7.657 1.00 93.31 84 GLU A C 1
ATOM 630 O O . GLU A 1 84 ? 10.831 9.821 -8.084 1.00 93.31 84 GLU A O 1
ATOM 635 N N . ARG A 1 85 ? 12.891 9.029 -8.482 1.00 94.25 85 ARG A N 1
ATOM 636 C CA . ARG A 1 85 ? 12.721 8.980 -9.943 1.00 94.25 85 ARG A CA 1
ATOM 637 C C . ARG A 1 85 ? 11.738 7.899 -10.380 1.00 94.25 85 ARG A C 1
ATOM 639 O O . ARG A 1 85 ? 10.950 8.137 -11.289 1.00 94.25 85 ARG A O 1
ATOM 646 N N . LEU A 1 86 ? 11.758 6.735 -9.733 1.00 96.12 86 LEU A N 1
ATOM 647 C CA . LEU A 1 86 ? 10.787 5.669 -9.984 1.00 96.12 86 LEU A CA 1
ATOM 648 C C . LEU A 1 86 ? 9.366 6.111 -9.619 1.00 96.12 86 LEU A C 1
ATOM 650 O O . LEU A 1 86 ? 8.439 5.812 -10.361 1.00 96.12 86 LEU A O 1
ATOM 654 N N . ALA A 1 87 ? 9.198 6.874 -8.534 1.00 96.88 87 ALA A N 1
ATOM 655 C CA . ALA A 1 87 ? 7.903 7.408 -8.116 1.00 96.88 87 ALA A CA 1
ATOM 656 C C . ALA A 1 87 ? 7.287 8.391 -9.132 1.00 96.88 87 ALA A C 1
ATOM 658 O O . ALA A 1 87 ? 6.080 8.625 -9.103 1.00 96.88 87 ALA A O 1
ATOM 659 N N . ALA A 1 88 ? 8.088 8.948 -10.048 1.00 97.31 88 ALA A N 1
ATOM 660 C CA . ALA A 1 88 ? 7.595 9.778 -11.145 1.00 97.31 88 ALA A CA 1
ATOM 661 C C . ALA A 1 88 ? 6.974 8.965 -12.300 1.00 97.31 88 ALA A C 1
ATOM 663 O O . ALA A 1 88 ? 6.357 9.557 -13.183 1.00 97.31 88 ALA A O 1
ATOM 664 N N . ILE A 1 89 ? 7.125 7.635 -12.307 1.00 98.25 89 ILE A N 1
ATOM 665 C CA . ILE A 1 89 ? 6.513 6.726 -13.283 1.00 98.25 89 ILE A CA 1
ATOM 666 C C . ILE A 1 89 ? 5.197 6.205 -12.678 1.00 98.25 89 ILE A C 1
ATOM 668 O O . ILE A 1 89 ? 5.249 5.365 -11.779 1.00 98.25 89 ILE A O 1
ATOM 672 N N . PRO A 1 90 ? 4.010 6.647 -13.143 1.00 98.06 90 PRO A N 1
ATOM 673 C CA . PRO A 1 90 ? 2.729 6.291 -12.517 1.00 98.06 90 PRO A CA 1
ATOM 674 C C . PRO A 1 90 ? 2.447 4.786 -12.475 1.00 98.06 90 PRO A C 1
ATOM 676 O O . PRO A 1 90 ? 1.729 4.299 -11.604 1.00 98.06 90 PRO A O 1
ATOM 679 N N . GLU A 1 91 ? 2.999 4.045 -13.434 1.00 98.56 91 GLU A N 1
ATOM 680 C CA . GLU A 1 91 ? 2.890 2.595 -13.525 1.00 98.56 91 GLU A CA 1
ATOM 681 C C . GLU A 1 91 ? 3.699 1.852 -12.453 1.00 98.56 91 GLU A C 1
ATOM 683 O O . GLU A 1 91 ? 3.428 0.675 -12.212 1.00 98.56 91 GLU A O 1
ATOM 688 N N . VAL A 1 92 ? 4.658 2.511 -11.790 1.00 98.56 92 VAL A N 1
ATOM 689 C CA . VAL A 1 92 ? 5.370 1.977 -10.622 1.00 98.56 92 VAL A CA 1
ATOM 690 C C . VAL A 1 92 ? 4.533 2.250 -9.376 1.00 98.56 92 VAL A C 1
ATOM 692 O O . VAL A 1 92 ? 4.559 3.333 -8.799 1.00 98.56 92 VAL A O 1
ATOM 695 N N . ILE A 1 93 ? 3.782 1.240 -8.942 1.00 97.62 93 ILE A N 1
ATOM 696 C CA . ILE A 1 93 ? 2.812 1.377 -7.843 1.00 97.62 93 ILE A CA 1
ATOM 697 C C . ILE A 1 93 ? 3.357 0.920 -6.487 1.00 97.62 93 ILE A C 1
ATOM 699 O O . ILE A 1 93 ? 2.697 1.086 -5.463 1.00 97.62 93 ILE A O 1
ATOM 703 N N . GLU A 1 94 ? 4.541 0.309 -6.469 1.00 97.62 94 GLU A N 1
ATOM 704 C CA . GLU A 1 94 ? 5.222 -0.118 -5.250 1.00 97.62 94 GLU A CA 1
ATOM 705 C C . GLU A 1 94 ? 6.708 -0.349 -5.527 1.00 97.62 94 GLU A C 1
ATOM 707 O O . GLU A 1 94 ? 7.063 -0.881 -6.581 1.00 97.62 94 GLU A O 1
ATOM 712 N N . ALA A 1 95 ? 7.576 -0.011 -4.577 1.00 96.94 95 ALA A N 1
ATOM 713 C CA . ALA A 1 95 ? 9.001 -0.303 -4.655 1.00 96.94 95 ALA A CA 1
ATOM 714 C C . ALA A 1 95 ? 9.566 -0.567 -3.257 1.00 96.94 95 ALA A C 1
ATOM 716 O O . ALA A 1 95 ? 9.210 0.119 -2.301 1.00 96.94 95 ALA A O 1
ATOM 717 N N . HIS A 1 96 ? 10.458 -1.549 -3.157 1.00 96.38 96 HIS A N 1
ATOM 718 C CA . HIS A 1 96 ? 11.099 -1.954 -1.907 1.00 96.38 96 HIS A CA 1
ATOM 719 C C . HIS A 1 96 ? 12.591 -2.119 -2.115 1.00 96.38 96 HIS A C 1
ATOM 721 O O . HIS A 1 96 ? 12.996 -2.722 -3.105 1.00 96.38 96 HIS A O 1
ATOM 727 N N . THR A 1 97 ? 13.398 -1.676 -1.157 1.00 94.81 97 THR A N 1
ATOM 728 C CA . THR A 1 97 ? 14.782 -2.148 -1.044 1.00 94.81 97 THR A CA 1
ATOM 729 C C . THR A 1 97 ? 14.758 -3.586 -0.538 1.00 94.81 97 THR A C 1
ATOM 731 O O . THR A 1 97 ? 14.086 -3.888 0.450 1.00 94.81 97 THR A O 1
ATOM 734 N N . ILE A 1 98 ? 15.465 -4.481 -1.222 1.00 94.06 98 ILE A N 1
ATOM 735 C CA . ILE A 1 98 ? 15.475 -5.914 -0.913 1.00 94.06 98 ILE A CA 1
ATOM 736 C C . ILE A 1 98 ? 16.898 -6.406 -0.668 1.00 94.06 98 ILE A C 1
ATOM 738 O O . ILE A 1 98 ? 17.872 -5.781 -1.070 1.00 94.06 98 ILE A O 1
ATOM 742 N N . THR A 1 99 ? 17.017 -7.547 0.002 1.00 91.31 99 THR A N 1
ATOM 743 C CA . THR A 1 99 ? 18.268 -8.306 0.051 1.00 91.31 99 THR A CA 1
ATOM 744 C C . THR A 1 99 ? 18.266 -9.369 -1.052 1.00 91.31 99 THR A C 1
ATOM 746 O O . THR A 1 99 ? 17.206 -9.822 -1.489 1.00 91.31 99 THR A O 1
ATOM 749 N N . GLY A 1 100 ? 19.448 -9.811 -1.492 1.00 87.50 100 GLY A N 1
ATOM 750 C CA . GLY A 1 100 ? 19.589 -10.918 -2.442 1.00 87.50 100 GLY A CA 1
ATOM 751 C C . GLY A 1 100 ? 20.127 -10.493 -3.809 1.00 87.50 100 GLY A C 1
ATOM 752 O O . GLY A 1 100 ? 21.126 -9.792 -3.886 1.00 87.50 100 GLY A O 1
ATOM 753 N N . ALA A 1 101 ? 19.515 -10.994 -4.888 1.00 82.88 101 ALA A N 1
ATOM 754 C CA . ALA A 1 101 ? 20.048 -10.910 -6.258 1.00 82.88 101 ALA A CA 1
ATOM 755 C C . ALA A 1 101 ? 19.936 -9.520 -6.924 1.00 82.88 101 ALA A C 1
ATOM 757 O O . ALA A 1 101 ? 20.422 -9.323 -8.041 1.00 82.88 101 ALA A O 1
ATOM 758 N N . GLY A 1 102 ? 19.290 -8.570 -6.255 1.00 91.88 102 GLY A N 1
ATOM 759 C CA . GLY A 1 102 ? 19.189 -7.180 -6.671 1.00 91.88 102 GLY A CA 1
ATOM 760 C C . GLY A 1 102 ? 18.987 -6.277 -5.465 1.00 91.88 102 GLY A C 1
ATOM 761 O O . GLY A 1 102 ? 18.879 -6.751 -4.335 1.00 91.88 102 GLY A O 1
ATOM 762 N N . ASP A 1 103 ? 18.917 -4.984 -5.741 1.00 93.00 103 ASP A N 1
ATOM 763 C CA . ASP A 1 103 ? 18.888 -3.924 -4.739 1.00 93.00 103 ASP A CA 1
ATOM 764 C C . ASP A 1 103 ? 17.465 -3.446 -4.450 1.00 93.00 103 ASP A C 1
ATOM 766 O O . ASP A 1 103 ? 17.132 -3.097 -3.318 1.00 93.00 103 ASP A O 1
ATOM 770 N N . MET A 1 104 ? 16.604 -3.438 -5.474 1.00 95.38 104 MET A N 1
ATOM 771 C CA . MET A 1 104 ? 15.205 -3.037 -5.341 1.00 95.38 104 MET A CA 1
ATOM 772 C C . MET A 1 104 ? 14.258 -3.995 -6.064 1.00 95.38 104 MET A C 1
ATOM 774 O O . MET A 1 104 ? 14.599 -4.573 -7.095 1.00 95.38 104 MET A O 1
ATOM 778 N N . LEU A 1 105 ? 13.045 -4.142 -5.535 1.00 97.00 105 LEU A N 1
ATOM 779 C CA . LEU A 1 105 ? 11.935 -4.853 -6.159 1.00 97.00 105 LEU A CA 1
ATOM 780 C C . LEU A 1 105 ? 10.770 -3.889 -6.363 1.00 97.00 105 LEU A C 1
ATOM 782 O O . LEU A 1 105 ? 10.205 -3.380 -5.395 1.00 97.00 105 LEU A O 1
ATOM 786 N N . CYS A 1 106 ? 10.384 -3.685 -7.615 1.00 97.81 106 CYS A N 1
ATOM 787 C CA . CYS A 1 106 ? 9.257 -2.846 -7.994 1.00 97.81 106 CYS A CA 1
ATOM 788 C C . CYS A 1 106 ? 8.065 -3.703 -8.412 1.00 97.81 106 CYS A C 1
ATOM 790 O O . CYS A 1 106 ? 8.230 -4.679 -9.144 1.00 97.81 106 CYS A O 1
ATOM 792 N N . ARG A 1 107 ? 6.858 -3.309 -8.005 1.00 98.50 107 ARG A N 1
ATOM 793 C CA . ARG A 1 107 ? 5.606 -3.786 -8.598 1.00 98.50 107 ARG A CA 1
ATOM 794 C C . ARG A 1 107 ? 5.137 -2.741 -9.598 1.00 98.50 107 ARG A C 1
ATOM 796 O O . ARG A 1 107 ? 4.869 -1.601 -9.220 1.00 98.50 107 ARG A O 1
ATOM 803 N N . ILE A 1 108 ? 5.035 -3.144 -10.859 1.00 98.69 108 ILE A N 1
ATOM 804 C CA . ILE A 1 108 ? 4.579 -2.287 -11.951 1.00 98.69 108 ILE A CA 1
ATOM 805 C C . ILE A 1 108 ? 3.303 -2.835 -12.582 1.00 98.69 108 ILE A C 1
ATOM 807 O O . ILE A 1 108 ? 3.052 -4.045 -12.552 1.00 98.69 108 ILE A O 1
ATOM 811 N N . VAL A 1 109 ? 2.508 -1.947 -13.171 1.00 98.62 109 VAL A N 1
ATOM 812 C CA . VAL A 1 109 ? 1.282 -2.298 -13.896 1.00 98.62 109 VAL A CA 1
ATOM 813 C C . VAL A 1 109 ? 1.290 -1.731 -15.310 1.00 98.62 109 VAL A C 1
ATOM 815 O O . VAL A 1 109 ? 1.852 -0.674 -15.560 1.00 98.62 109 VAL A O 1
ATOM 818 N N . ALA A 1 110 ? 0.663 -2.424 -16.252 1.00 98.69 110 ALA A N 1
ATOM 819 C CA . ALA A 1 110 ? 0.603 -2.016 -17.652 1.00 98.69 110 ALA A CA 1
ATOM 820 C C . ALA A 1 110 ? -0.733 -2.410 -18.286 1.00 98.69 110 ALA A C 1
ATOM 822 O O . ALA A 1 110 ? -1.436 -3.306 -17.811 1.00 98.69 110 ALA A O 1
ATOM 823 N N . ARG A 1 111 ? -1.094 -1.745 -19.384 1.00 98.31 111 ARG A N 1
ATOM 824 C CA . ARG A 1 111 ? -2.348 -2.002 -20.112 1.00 98.31 111 ARG A CA 1
ATOM 825 C C . ARG A 1 111 ? -2.275 -3.226 -21.025 1.00 98.31 111 ARG A C 1
ATOM 827 O O . ARG A 1 111 ? -3.294 -3.829 -21.339 1.00 98.31 111 ARG A O 1
ATOM 834 N N . SER A 1 112 ? -1.073 -3.584 -21.471 1.00 98.06 112 SER A N 1
ATOM 835 C CA . SER A 1 112 ? -0.791 -4.720 -22.356 1.00 98.06 112 SER A CA 1
ATOM 836 C C . SER A 1 112 ? 0.681 -5.130 -22.249 1.00 98.06 112 SER A C 1
ATOM 838 O O . SER A 1 112 ? 1.472 -4.427 -21.625 1.00 98.06 112 SER A O 1
ATOM 840 N N . ASN A 1 113 ? 1.082 -6.220 -22.908 1.00 96.69 113 ASN A N 1
ATOM 841 C CA . ASN A 1 113 ? 2.493 -6.627 -22.959 1.00 96.69 113 ASN A CA 1
ATOM 842 C C . ASN A 1 113 ? 3.377 -5.608 -23.703 1.00 96.69 113 ASN A C 1
ATOM 844 O O . ASN A 1 113 ? 4.528 -5.413 -23.329 1.00 96.69 113 ASN A O 1
ATOM 848 N N . ALA A 1 114 ? 2.846 -4.938 -24.731 1.00 97.56 114 ALA A N 1
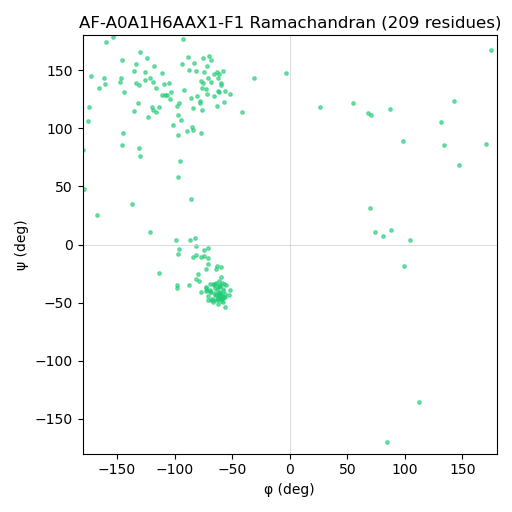ATOM 849 C CA . ALA A 1 114 ? 3.576 -3.882 -25.437 1.00 97.56 114 ALA A CA 1
ATOM 850 C C . ALA A 1 114 ? 3.759 -2.642 -24.547 1.00 97.56 114 ALA A C 1
ATOM 852 O O . ALA A 1 114 ? 4.839 -2.060 -24.489 1.00 97.56 114 ALA A O 1
ATOM 853 N N . ASP A 1 115 ? 2.715 -2.278 -23.801 1.00 98.50 115 ASP A N 1
ATOM 854 C CA . ASP A 1 115 ? 2.784 -1.197 -22.817 1.00 98.50 115 ASP A CA 1
ATOM 855 C C . ASP A 1 115 ? 3.730 -1.546 -21.656 1.00 98.50 115 ASP A C 1
ATOM 857 O O . ASP A 1 115 ? 4.470 -0.692 -21.182 1.00 98.50 115 ASP A O 1
ATOM 861 N N . LEU A 1 116 ? 3.788 -2.819 -21.251 1.00 98.38 116 LEU A N 1
ATOM 862 C CA . LEU A 1 116 ? 4.736 -3.296 -20.245 1.00 98.38 116 LEU A CA 1
ATOM 863 C C . LEU A 1 116 ? 6.186 -3.070 -20.685 1.00 98.38 116 LEU A C 1
ATOM 865 O O . LEU A 1 116 ? 6.986 -2.616 -19.872 1.00 98.38 116 LEU A O 1
ATOM 869 N N . GLN A 1 117 ? 6.522 -3.346 -21.951 1.00 98.06 117 GLN A N 1
ATOM 870 C CA . GLN A 1 117 ? 7.861 -3.061 -22.472 1.00 98.06 117 GLN A CA 1
ATOM 871 C C . GLN A 1 117 ? 8.192 -1.569 -22.343 1.00 98.06 117 GLN A C 1
ATOM 873 O O . GLN A 1 117 ? 9.237 -1.235 -21.795 1.00 98.06 117 GLN A O 1
ATOM 878 N N . ARG A 1 118 ? 7.268 -0.676 -22.731 1.00 98.31 118 ARG A N 1
ATOM 879 C CA . ARG A 1 118 ? 7.434 0.778 -22.558 1.00 98.31 118 ARG A CA 1
ATOM 880 C C . ARG A 1 118 ? 7.696 1.152 -21.095 1.00 98.31 118 ARG A C 1
ATOM 882 O O . ARG A 1 118 ? 8.571 1.968 -20.824 1.00 98.31 118 ARG A O 1
ATOM 889 N N . VAL A 1 119 ? 6.947 0.582 -20.150 1.00 98.50 119 VAL A N 1
ATOM 890 C CA . VAL A 1 119 ? 7.141 0.850 -18.713 1.00 98.50 119 VAL A CA 1
ATOM 891 C C . VAL A 1 119 ? 8.503 0.342 -18.234 1.00 98.50 119 VAL A C 1
ATOM 893 O O . VAL A 1 119 ? 9.188 1.045 -17.495 1.00 98.50 119 VAL A O 1
ATOM 896 N N . ILE A 1 120 ? 8.929 -0.847 -18.669 1.00 98.00 120 ILE A N 1
ATOM 897 C CA . ILE A 1 120 ? 10.258 -1.387 -18.351 1.00 98.00 120 ILE A CA 1
ATOM 898 C C . ILE A 1 120 ? 11.355 -0.475 -18.908 1.00 98.00 120 ILE A C 1
ATOM 900 O O . ILE A 1 120 ? 12.307 -0.186 -18.189 1.00 98.00 120 ILE A O 1
ATOM 904 N N . ASP A 1 121 ? 11.208 0.028 -20.134 1.00 97.81 121 ASP A N 1
ATOM 905 C CA . ASP A 1 121 ? 12.173 0.949 -20.740 1.00 97.81 121 ASP A CA 1
ATOM 906 C C . ASP A 1 121 ? 12.287 2.252 -19.932 1.00 97.81 121 ASP A C 1
ATOM 908 O O . ASP A 1 121 ? 13.395 2.731 -19.692 1.00 97.81 121 ASP A O 1
ATOM 912 N N . LEU A 1 122 ? 11.163 2.791 -19.438 1.00 98.06 122 LEU A N 1
ATOM 913 C CA . LEU A 1 122 ? 11.165 3.952 -18.538 1.00 98.06 122 LEU A CA 1
ATOM 914 C C . LEU A 1 122 ? 11.909 3.661 -17.231 1.00 98.06 122 LEU A C 1
ATOM 916 O O . LEU A 1 122 ? 12.699 4.488 -16.783 1.00 98.06 122 LEU A O 1
ATOM 920 N N . VAL A 1 123 ? 11.682 2.487 -16.635 1.00 97.56 123 VAL A N 1
ATOM 921 C CA . VAL A 1 123 ? 12.364 2.054 -15.407 1.00 97.56 123 VAL A CA 1
ATOM 922 C C . VAL A 1 123 ? 13.868 1.885 -15.640 1.00 97.56 123 VAL A C 1
ATOM 924 O O . VAL A 1 123 ? 14.662 2.346 -14.827 1.00 97.56 123 VAL A O 1
ATOM 927 N N . VAL A 1 124 ? 14.277 1.273 -16.753 1.00 96.06 124 VAL A N 1
ATOM 928 C CA . VAL A 1 124 ? 15.694 1.088 -17.117 1.00 96.06 124 VAL A CA 1
ATOM 929 C C . VAL A 1 124 ? 16.378 2.422 -17.422 1.00 96.06 124 VAL A C 1
ATOM 931 O O . VAL A 1 124 ? 17.551 2.594 -17.104 1.00 96.06 124 VAL A O 1
ATOM 934 N N . ALA A 1 125 ? 15.656 3.386 -17.994 1.00 95.88 125 ALA A N 1
ATOM 935 C CA . ALA A 1 125 ? 16.177 4.722 -18.272 1.00 95.88 125 ALA A CA 1
ATOM 936 C C . ALA A 1 125 ? 16.397 5.573 -17.007 1.00 95.88 125 ALA A C 1
ATOM 938 O O . ALA A 1 125 ? 17.031 6.631 -17.081 1.00 95.88 125 ALA A O 1
ATOM 939 N N . VAL A 1 126 ? 15.898 5.144 -15.839 1.00 94.94 126 VAL A N 1
ATOM 940 C CA . VAL A 1 126 ? 16.147 5.844 -14.577 1.00 94.94 126 VAL A CA 1
ATOM 941 C C . VAL A 1 126 ? 17.641 5.825 -14.272 1.00 94.94 126 VAL A C 1
ATOM 943 O O . VAL A 1 126 ? 18.246 4.779 -14.049 1.00 94.94 126 VAL A O 1
ATOM 946 N N . SER A 1 127 ? 18.237 7.017 -14.189 1.00 92.06 127 SER A N 1
ATOM 947 C CA . SER A 1 127 ? 19.641 7.167 -13.803 1.00 92.06 127 SER A CA 1
ATOM 948 C C . SER A 1 127 ? 19.925 6.430 -12.493 1.00 92.06 127 SER A C 1
ATOM 950 O O . SER A 1 127 ? 19.213 6.610 -11.502 1.00 92.06 127 SER A O 1
ATOM 952 N N . GLY A 1 128 ? 20.966 5.602 -12.496 1.00 91.25 128 GLY A N 1
ATOM 953 C CA . GLY A 1 128 ? 21.321 4.734 -11.378 1.00 91.25 128 GLY A CA 1
ATOM 954 C C . GLY A 1 128 ? 20.852 3.292 -11.545 1.00 91.25 128 GLY A C 1
ATOM 955 O O . GLY A 1 128 ? 21.445 2.438 -10.910 1.00 91.25 128 GLY A O 1
ATOM 956 N N . VAL A 1 129 ? 19.887 2.984 -12.415 1.00 93.88 129 VAL A N 1
ATOM 957 C CA . VAL A 1 129 ? 19.544 1.592 -12.747 1.00 93.88 129 VAL A CA 1
ATOM 958 C C . VAL A 1 129 ? 20.587 1.034 -13.717 1.00 93.88 129 VAL A C 1
ATOM 960 O O . VAL A 1 129 ? 20.814 1.589 -14.787 1.00 93.88 129 VAL A O 1
ATOM 963 N N . GLU A 1 130 ? 21.245 -0.059 -13.335 1.00 93.50 130 GLU A N 1
ATOM 964 C CA . GLU A 1 130 ? 22.234 -0.754 -14.175 1.00 93.50 130 GLU A CA 1
ATOM 965 C C . GLU A 1 130 ? 21.620 -1.946 -14.898 1.00 93.50 130 GLU A C 1
ATOM 967 O O . GLU A 1 130 ? 21.947 -2.239 -16.049 1.00 93.50 130 GLU A O 1
ATOM 972 N N . ARG A 1 131 ? 20.723 -2.653 -14.209 1.00 93.19 131 ARG A N 1
ATOM 973 C CA . ARG A 1 131 ? 20.066 -3.841 -14.737 1.00 93.19 131 ARG A CA 1
ATOM 974 C C . ARG A 1 131 ? 18.652 -3.938 -14.197 1.00 93.19 131 ARG A C 1
ATOM 976 O O . ARG A 1 131 ? 18.407 -3.663 -13.027 1.00 93.19 131 ARG A O 1
ATOM 983 N N . ALA A 1 132 ? 17.745 -4.409 -15.042 1.00 95.38 132 ALA A N 1
ATOM 984 C CA . ALA A 1 132 ? 16.396 -4.787 -14.660 1.00 95.38 132 ALA A CA 1
ATOM 985 C C . ALA A 1 132 ? 16.118 -6.229 -15.098 1.00 95.38 132 ALA A C 1
ATOM 987 O O . ALA A 1 132 ? 16.534 -6.657 -16.175 1.00 95.38 132 ALA A O 1
ATOM 988 N N . SER A 1 133 ? 15.411 -6.977 -14.260 1.00 96.56 133 SER A N 1
ATOM 989 C CA . SER A 1 133 ? 14.920 -8.322 -14.556 1.00 96.56 133 SER A CA 1
ATOM 990 C C . SER A 1 133 ? 13.454 -8.395 -14.166 1.00 96.56 133 SER A C 1
ATOM 992 O O . SER A 1 133 ? 13.123 -8.150 -13.007 1.00 96.56 133 SER A O 1
ATOM 994 N N . SER A 1 134 ? 12.572 -8.715 -15.111 1.00 96.56 134 SER A N 1
ATOM 995 C CA . SER A 1 134 ? 11.126 -8.707 -14.892 1.00 96.56 134 SER A CA 1
ATOM 996 C C . SER A 1 134 ? 10.518 -10.109 -14.893 1.00 96.56 134 SER A C 1
ATOM 998 O O . SER A 1 134 ? 10.960 -11.009 -15.606 1.00 96.56 134 SER A O 1
ATOM 1000 N N . VAL A 1 135 ? 9.469 -10.285 -14.091 1.00 97.69 135 VAL A N 1
ATOM 1001 C CA . VAL A 1 135 ? 8.581 -11.453 -14.110 1.00 97.69 135 VAL A CA 1
ATOM 1002 C C . VAL A 1 135 ? 7.131 -10.983 -14.131 1.00 97.69 135 VAL A C 1
ATOM 1004 O O . VAL A 1 135 ? 6.764 -10.041 -13.428 1.00 97.69 135 VAL A O 1
ATOM 1007 N N . ILE A 1 136 ? 6.292 -11.621 -14.943 1.00 98.06 136 ILE A N 1
ATOM 1008 C CA . ILE A 1 136 ? 4.878 -11.252 -15.086 1.00 98.06 136 ILE A CA 1
ATOM 1009 C C . ILE A 1 136 ? 4.039 -12.069 -14.102 1.00 98.06 136 ILE A C 1
ATOM 1011 O O . ILE A 1 136 ? 4.177 -13.289 -14.014 1.00 98.06 136 ILE A O 1
ATOM 1015 N N . SER A 1 137 ? 3.144 -11.398 -13.376 1.00 97.69 137 SER A N 1
ATOM 1016 C CA . SER A 1 137 ? 2.125 -12.059 -12.565 1.00 97.69 137 SER A CA 1
ATOM 1017 C C . SER A 1 137 ? 1.019 -12.583 -13.474 1.00 97.69 137 SER A C 1
ATOM 1019 O O . SER A 1 137 ? 0.314 -11.806 -14.113 1.00 97.69 137 SER A O 1
ATOM 1021 N N . LEU A 1 138 ? 0.861 -13.905 -13.526 1.00 96.94 138 LEU A N 1
ATOM 1022 C CA . LEU A 1 138 ? -0.200 -14.544 -14.311 1.00 96.94 138 LEU A CA 1
ATOM 1023 C C . LEU A 1 138 ? -1.544 -14.555 -13.574 1.00 96.94 138 LEU A C 1
ATOM 1025 O O . LEU A 1 138 ? -2.597 -14.554 -14.204 1.00 96.94 138 LEU A O 1
ATOM 1029 N N . ALA A 1 139 ? -1.508 -14.595 -12.242 1.00 95.00 139 ALA A N 1
ATOM 1030 C CA . ALA A 1 139 ? -2.693 -14.583 -11.399 1.00 95.00 139 ALA A CA 1
ATOM 1031 C C . ALA A 1 139 ? -2.340 -14.151 -9.973 1.00 95.00 139 ALA A C 1
ATOM 1033 O O . ALA A 1 139 ? -1.373 -14.635 -9.380 1.00 95.00 139 ALA A O 1
ATOM 1034 N N . THR A 1 140 ? -3.186 -13.311 -9.385 1.00 95.06 140 THR A N 1
ATOM 1035 C CA . THR A 1 140 ? -3.096 -12.948 -7.968 1.00 95.06 140 THR A CA 1
ATOM 1036 C C . THR A 1 140 ? -3.818 -13.999 -7.131 1.00 95.06 140 THR A C 1
ATOM 1038 O O . THR A 1 140 ? -5.040 -13.988 -7.036 1.00 95.06 140 THR A O 1
ATOM 1041 N N . GLN A 1 141 ? -3.064 -14.914 -6.517 1.00 96.00 141 GLN A N 1
ATOM 1042 C CA . GLN A 1 141 ? -3.639 -15.972 -5.670 1.00 96.00 141 GLN A CA 1
ATOM 1043 C C . GLN A 1 141 ? -4.157 -15.434 -4.331 1.00 96.00 141 GLN A C 1
ATOM 1045 O O . GLN A 1 141 ? -5.163 -15.902 -3.806 1.00 96.00 141 GLN A O 1
ATOM 1050 N N . ILE A 1 142 ? -3.454 -14.450 -3.765 1.00 95.31 142 ILE A N 1
ATOM 1051 C CA . ILE A 1 142 ? -3.825 -13.787 -2.517 1.00 95.31 142 ILE A CA 1
ATOM 1052 C C . ILE A 1 142 ? -3.650 -12.283 -2.742 1.00 95.31 142 ILE A C 1
ATOM 1054 O O . ILE A 1 142 ? -2.518 -11.845 -2.959 1.00 95.31 142 ILE A O 1
ATOM 1058 N N . PRO A 1 143 ? -4.729 -11.483 -2.715 1.00 93.44 143 PRO A N 1
ATOM 1059 C CA . PRO A 1 143 ? -4.608 -10.036 -2.810 1.00 93.44 143 PRO A CA 1
ATOM 1060 C C . PRO A 1 143 ? -3.981 -9.461 -1.536 1.00 93.44 143 PRO A C 1
ATOM 1062 O O . PRO A 1 143 ? -3.979 -10.095 -0.475 1.00 93.44 143 PRO A O 1
ATOM 1065 N N . PHE A 1 144 ? -3.479 -8.230 -1.623 1.00 92.00 144 PHE A N 1
ATOM 1066 C CA . PHE A 1 144 ? -3.018 -7.502 -0.446 1.00 92.00 144 PHE A CA 1
ATOM 1067 C C . PHE A 1 144 ? -4.156 -7.381 0.578 1.00 92.00 144 PHE A C 1
ATOM 1069 O O . PHE A 1 144 ? -5.231 -6.867 0.274 1.00 92.00 144 PHE A O 1
ATOM 1076 N N . ARG A 1 145 ? -3.924 -7.880 1.796 1.00 92.44 145 ARG A N 1
ATOM 1077 C CA . ARG A 1 145 ? -4.910 -7.897 2.882 1.00 92.44 145 ARG A CA 1
ATOM 1078 C C . ARG A 1 145 ? -4.223 -7.657 4.222 1.00 92.44 145 ARG A C 1
ATOM 1080 O O . ARG A 1 145 ? -3.242 -8.323 4.538 1.00 92.44 145 ARG A O 1
ATOM 1087 N N . THR A 1 146 ? -4.757 -6.737 5.022 1.00 93.38 146 THR A N 1
ATOM 1088 C CA . THR A 1 146 ? -4.197 -6.369 6.339 1.00 93.38 146 THR A CA 1
ATOM 1089 C C . THR A 1 146 ? -5.099 -6.747 7.510 1.00 93.38 146 THR A C 1
ATOM 1091 O O . THR A 1 146 ? -4.584 -7.003 8.594 1.00 93.38 146 THR A O 1
ATOM 1094 N N . LEU A 1 147 ? -6.417 -6.874 7.305 1.00 93.00 147 LEU A N 1
ATOM 1095 C CA . LEU A 1 147 ? -7.363 -7.275 8.359 1.00 93.00 147 LEU A CA 1
ATOM 1096 C C . LEU A 1 147 ? -6.978 -8.560 9.118 1.00 93.00 147 LEU A C 1
ATOM 1098 O O . LEU A 1 147 ? -7.117 -8.573 10.336 1.00 93.00 147 LEU A O 1
ATOM 1102 N N . PRO A 1 148 ? -6.436 -9.618 8.481 1.00 94.31 148 PRO A N 1
ATOM 1103 C CA . PRO A 1 148 ? -5.983 -10.796 9.225 1.00 94.31 148 PRO A CA 1
ATOM 1104 C C . PRO A 1 148 ? -4.897 -10.489 10.269 1.00 94.31 148 PRO A C 1
ATOM 1106 O O . PRO A 1 148 ? -4.866 -11.122 11.316 1.00 94.31 148 PRO A O 1
ATOM 1109 N N . LEU A 1 149 ? -4.023 -9.509 10.011 1.00 93.56 149 LEU A N 1
ATOM 1110 C CA . LEU A 1 149 ? -3.002 -9.082 10.976 1.00 93.56 149 LEU A CA 1
ATOM 1111 C C . LEU A 1 149 ? -3.627 -8.302 12.136 1.00 93.56 149 LEU A C 1
ATOM 1113 O O . LEU A 1 149 ? -3.211 -8.464 13.278 1.00 93.56 149 LEU A O 1
ATOM 1117 N N . VAL A 1 150 ? -4.641 -7.480 11.845 1.00 93.81 150 VAL A N 1
ATOM 1118 C CA . VAL A 1 150 ? -5.397 -6.740 12.866 1.00 93.81 150 VAL A CA 1
ATOM 1119 C C . VAL A 1 150 ? -6.030 -7.716 13.856 1.00 93.81 150 VAL A C 1
ATOM 1121 O O . VAL A 1 150 ? -5.889 -7.534 15.064 1.00 93.81 150 VAL A O 1
ATOM 1124 N N . ARG A 1 151 ? -6.657 -8.787 13.358 1.00 92.12 151 ARG A N 1
ATOM 1125 C CA . ARG A 1 151 ? -7.293 -9.812 14.199 1.00 92.12 151 ARG A CA 1
ATOM 1126 C C . ARG A 1 151 ? -6.305 -10.552 15.090 1.00 92.12 151 ARG A C 1
ATOM 1128 O O . ARG A 1 151 ? -6.503 -10.627 16.302 1.00 92.12 151 ARG A O 1
ATOM 1135 N N . ALA A 1 152 ? -5.198 -10.991 14.493 1.00 91.69 152 ALA A N 1
ATOM 1136 C CA . ALA A 1 152 ? -4.159 -11.730 15.195 1.00 91.69 152 ALA A CA 1
ATOM 1137 C C . ALA A 1 152 ? -3.533 -10.922 16.346 1.00 91.69 152 ALA A C 1
ATOM 1139 O O . ALA A 1 152 ? -3.166 -11.493 17.370 1.00 91.69 152 ALA A O 1
ATOM 1140 N N . VAL A 1 153 ? -3.403 -9.598 16.192 1.00 92.38 153 VAL A N 1
ATOM 1141 C CA . VAL A 1 153 ? -2.787 -8.725 17.208 1.00 92.38 153 VAL A CA 1
ATOM 1142 C C . VAL A 1 153 ? -3.796 -8.223 18.245 1.00 92.38 153 VAL A C 1
ATOM 1144 O O . VAL A 1 153 ? -3.433 -8.075 19.407 1.00 92.38 153 VAL A O 1
ATOM 1147 N N . SER A 1 154 ? -5.046 -7.967 17.850 1.00 90.19 154 SER A N 1
ATOM 1148 C CA . SER A 1 154 ? -6.083 -7.421 18.745 1.00 90.19 154 SER A CA 1
ATOM 1149 C C . SER A 1 154 ? -6.761 -8.470 19.636 1.00 90.19 154 SER A C 1
ATOM 1151 O O . SER A 1 154 ? -7.497 -8.104 20.548 1.00 90.19 154 SER A O 1
ATOM 1153 N N . GLY A 1 155 ? -6.511 -9.764 19.408 1.00 79.62 155 GLY A N 1
ATOM 1154 C CA . GLY A 1 155 ? -7.095 -10.854 20.197 1.00 79.62 155 GLY A CA 1
ATOM 1155 C C . GLY A 1 155 ? -8.521 -11.237 19.786 1.00 79.62 155 GLY A C 1
ATOM 1156 O O . GLY A 1 155 ? -9.132 -12.082 20.436 1.00 79.62 155 GLY A O 1
ATOM 1157 N N . THR A 1 156 ? -9.046 -10.687 18.686 1.00 62.16 156 THR A N 1
ATOM 1158 C CA . THR A 1 156 ? -10.385 -11.022 18.164 1.00 62.16 156 THR A CA 1
ATOM 1159 C C . THR A 1 156 ? -10.481 -12.428 17.552 1.00 62.16 156 THR A C 1
ATOM 1161 O O . THR A 1 156 ? -11.569 -12.847 17.175 1.00 62.16 156 THR A O 1
ATOM 1164 N N . ASP A 1 157 ? -9.377 -13.181 17.478 1.00 56.06 157 ASP A N 1
ATOM 1165 C CA . ASP A 1 157 ? -9.361 -14.587 17.034 1.00 56.06 157 ASP A CA 1
ATOM 1166 C C . ASP A 1 157 ? -9.737 -15.595 18.156 1.00 56.06 157 ASP A C 1
ATOM 1168 O O . ASP A 1 157 ? -9.694 -16.808 17.953 1.00 56.06 157 ASP A O 1
ATOM 1172 N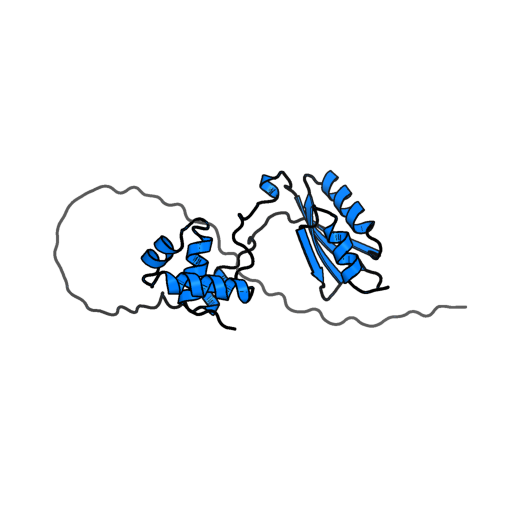 N . GLY A 1 158 ? -10.141 -15.127 19.344 1.00 50.72 158 GLY A N 1
ATOM 1173 C CA . GLY A 1 158 ? -10.479 -15.954 20.515 1.00 50.72 158 GLY A CA 1
ATOM 1174 C C . GLY A 1 158 ? -11.921 -16.481 20.594 1.00 50.72 158 GLY A C 1
ATOM 1175 O O . GLY A 1 158 ? -12.491 -16.494 21.683 1.00 50.72 158 GLY A O 1
ATOM 1176 N N . GLY A 1 159 ? -12.530 -16.897 19.477 1.00 48.19 159 GLY A N 1
ATOM 1177 C CA . GLY A 1 159 ? -13.969 -17.189 19.408 1.00 48.19 159 GLY A CA 1
ATOM 1178 C C . GLY A 1 159 ? -14.385 -18.446 18.644 1.00 48.19 159 GLY A C 1
ATOM 1179 O O . GLY A 1 159 ? -15.434 -18.417 18.016 1.00 48.19 159 GLY A O 1
ATOM 1180 N N . ASP A 1 160 ? -13.610 -19.535 18.674 1.00 47.31 160 ASP A N 1
ATOM 1181 C CA . ASP A 1 160 ? -14.133 -20.864 18.311 1.00 47.31 160 ASP A CA 1
ATOM 1182 C C . ASP A 1 160 ? -13.472 -21.958 19.166 1.00 47.31 160 ASP A C 1
ATOM 1184 O O . ASP A 1 160 ? -12.419 -22.509 18.850 1.00 47.31 160 ASP A O 1
ATOM 1188 N N . GLY A 1 161 ? -14.049 -22.189 20.345 1.00 42.69 161 GLY A N 1
ATOM 1189 C CA . GLY A 1 161 ? -13.552 -23.147 21.337 1.00 42.69 161 GLY A CA 1
ATOM 1190 C C . GLY A 1 161 ? -14.556 -23.443 22.451 1.00 42.69 161 GLY A C 1
ATOM 1191 O O . GLY A 1 161 ? -14.168 -23.784 23.567 1.00 42.69 161 GLY A O 1
ATOM 1192 N N . GLY A 1 162 ? -15.852 -23.278 22.169 1.00 37.81 162 GLY A N 1
ATOM 1193 C CA . GLY A 1 162 ? -16.933 -23.614 23.089 1.00 37.81 162 GLY A CA 1
ATOM 1194 C C . GLY A 1 162 ? -17.176 -25.119 23.114 1.00 37.81 162 GLY A C 1
ATOM 1195 O O . GLY A 1 162 ? -17.906 -25.654 22.284 1.00 37.81 162 GLY A O 1
ATOM 1196 N N . GLY A 1 163 ? -16.569 -25.799 24.085 1.00 37.41 163 GLY A N 1
ATOM 1197 C CA . GLY A 1 163 ? -16.947 -27.154 24.461 1.00 37.41 163 GLY A CA 1
ATOM 1198 C C . GLY A 1 163 ? -18.396 -27.215 24.950 1.00 37.41 163 GLY A C 1
ATOM 1199 O O . GLY A 1 163 ? -18.804 -26.453 25.821 1.00 37.41 163 GLY A O 1
ATOM 1200 N N . GLY A 1 164 ? -19.149 -28.174 24.415 1.00 35.88 164 GLY A N 1
ATOM 1201 C CA . GLY A 1 164 ? -20.450 -28.594 24.923 1.00 35.88 164 GLY A CA 1
ATOM 1202 C C . GLY A 1 164 ? -20.492 -30.113 25.046 1.00 35.88 164 GLY A C 1
ATOM 1203 O O . GLY A 1 164 ? -20.984 -30.797 24.156 1.00 35.88 164 GLY A O 1
ATOM 1204 N N . GLN A 1 165 ? -19.959 -30.647 26.149 1.00 40.72 165 GLN A N 1
ATOM 1205 C CA . GLN A 1 165 ? -20.410 -31.936 26.676 1.00 40.72 165 GLN A CA 1
ATOM 1206 C C . GLN A 1 165 ? -21.701 -31.689 27.458 1.00 40.72 165 GLN A C 1
ATOM 1208 O O . GLN A 1 165 ? -21.730 -30.839 28.345 1.00 40.72 165 GLN A O 1
ATOM 1213 N N . GLY A 1 166 ? -22.753 -32.444 27.143 1.00 36.09 166 GLY A N 1
ATOM 1214 C CA . GLY A 1 166 ? -24.022 -32.370 27.858 1.00 36.09 166 GLY A CA 1
ATOM 1215 C C . GLY A 1 166 ? -25.077 -33.335 27.324 1.00 36.09 166 GLY A C 1
ATOM 1216 O O . GLY A 1 166 ? -25.942 -32.932 26.565 1.00 36.09 166 GLY A O 1
ATOM 1217 N N . GLY A 1 167 ? -24.993 -34.596 27.757 1.00 34.38 167 GLY A N 1
ATOM 1218 C CA . GLY A 1 167 ? -26.134 -35.313 28.341 1.00 34.38 167 GLY A CA 1
ATOM 1219 C C . GLY A 1 167 ? -27.310 -35.742 27.453 1.00 34.38 167 GLY A C 1
ATOM 1220 O O . GLY A 1 167 ? -28.164 -34.956 27.069 1.00 34.38 167 GLY A O 1
ATOM 1221 N N . SER A 1 168 ? -27.400 -37.061 27.295 1.00 39.59 168 SER A N 1
ATOM 1222 C CA . SER A 1 168 ? -28.567 -37.897 26.986 1.00 39.59 168 SER A CA 1
ATOM 1223 C C . SER A 1 168 ? -29.949 -37.429 27.485 1.00 39.59 168 SER A C 1
ATOM 1225 O O . SER A 1 168 ? -30.104 -37.066 28.649 1.00 39.59 168 SER A O 1
ATOM 1227 N N . GLY A 1 169 ? -30.982 -37.664 26.668 1.00 33.16 169 GLY A N 1
ATOM 1228 C CA . GLY A 1 169 ? -32.393 -37.726 27.075 1.00 33.16 169 GLY A CA 1
ATOM 1229 C C . GLY A 1 169 ? -33.278 -38.148 25.897 1.00 33.16 169 GLY A C 1
ATOM 1230 O O . GLY A 1 169 ? -33.258 -37.504 24.856 1.00 33.16 169 GLY A O 1
ATOM 1231 N N . GLY A 1 170 ? -33.969 -39.282 26.020 1.00 32.91 170 GLY A N 1
ATOM 1232 C CA . GLY A 1 170 ? -34.526 -40.047 24.901 1.00 32.91 170 GLY A CA 1
ATOM 1233 C C . GLY A 1 170 ? -35.935 -39.681 24.416 1.00 32.91 170 GLY A C 1
ATOM 1234 O O . GLY A 1 170 ? -36.739 -39.117 25.145 1.00 32.91 170 GLY A O 1
ATOM 1235 N N . GLY A 1 171 ? -36.207 -40.130 23.183 1.00 32.31 171 GLY A N 1
ATOM 1236 C CA . GLY A 1 171 ? -37.454 -40.747 22.714 1.00 32.31 171 GLY A CA 1
ATOM 1237 C C . GLY A 1 171 ? -38.718 -39.891 22.614 1.00 32.31 171 GLY A C 1
ATOM 1238 O O . GLY A 1 171 ? -39.354 -39.608 23.624 1.00 32.31 171 GLY A O 1
ATOM 1239 N N . ARG A 1 172 ? -39.193 -39.677 21.377 1.00 40.12 172 ARG A N 1
ATOM 1240 C CA . ARG A 1 172 ? -40.506 -40.172 20.914 1.00 40.12 172 ARG A CA 1
ATOM 1241 C C . ARG A 1 172 ? -40.730 -39.946 19.419 1.00 40.12 172 ARG A C 1
ATOM 1243 O O . ARG A 1 172 ? -40.291 -38.959 18.840 1.00 40.12 172 ARG A O 1
ATOM 1250 N N . ASP A 1 173 ? -41.433 -40.923 18.861 1.00 36.84 173 ASP A N 1
ATOM 1251 C CA . ASP A 1 173 ? -41.853 -41.094 17.478 1.00 36.84 173 ASP A CA 1
ATOM 1252 C C . ASP A 1 173 ? -42.800 -39.996 16.972 1.00 36.84 173 ASP A C 1
ATOM 1254 O O . ASP A 1 173 ? -43.657 -39.505 17.705 1.00 36.84 173 ASP A O 1
ATOM 1258 N N . GLY A 1 174 ? -42.719 -39.698 15.673 1.00 37.00 174 GLY A N 1
ATOM 1259 C CA . GLY A 1 174 ? -43.695 -38.866 14.968 1.00 37.00 174 GLY A CA 1
ATOM 1260 C C . GLY A 1 174 ? -43.408 -38.798 13.470 1.00 37.00 174 GLY A C 1
ATOM 1261 O O . GLY A 1 174 ? -42.453 -38.166 13.042 1.00 37.00 174 GLY A O 1
ATOM 1262 N N . ARG A 1 175 ? -44.225 -39.503 12.683 1.00 36.47 175 ARG A N 1
ATOM 1263 C CA . ARG A 1 175 ? -44.144 -39.660 11.221 1.00 36.47 175 ARG A CA 1
ATOM 1264 C C . ARG A 1 175 ? -44.529 -38.382 10.457 1.00 36.47 175 ARG A C 1
ATOM 1266 O O . ARG A 1 175 ? -45.405 -37.649 10.898 1.00 36.47 175 ARG A O 1
ATOM 1273 N N . GLY A 1 176 ? -43.983 -38.249 9.244 1.00 33.41 176 GLY A N 1
ATOM 1274 C CA . GLY A 1 176 ? -44.394 -37.315 8.180 1.00 33.41 176 GLY A CA 1
ATOM 1275 C C . GLY A 1 176 ? -43.163 -36.587 7.630 1.00 33.41 176 GLY A C 1
ATOM 1276 O O . GLY A 1 176 ? -42.555 -35.815 8.349 1.00 33.41 176 GLY A O 1
ATOM 1277 N N . GLY A 1 177 ? -42.628 -36.869 6.442 1.00 32.03 177 GLY A N 1
ATOM 1278 C CA . GLY A 1 177 ? -43.309 -37.000 5.155 1.00 32.03 177 GLY A CA 1
ATOM 1279 C C . GLY A 1 177 ? -43.145 -35.671 4.412 1.00 32.03 177 GLY A C 1
ATOM 1280 O O . GLY A 1 177 ? -43.957 -34.778 4.610 1.00 32.03 177 GLY A O 1
ATOM 1281 N N . GLY A 1 178 ? -42.069 -35.519 3.630 1.00 33.16 178 GLY A N 1
ATOM 128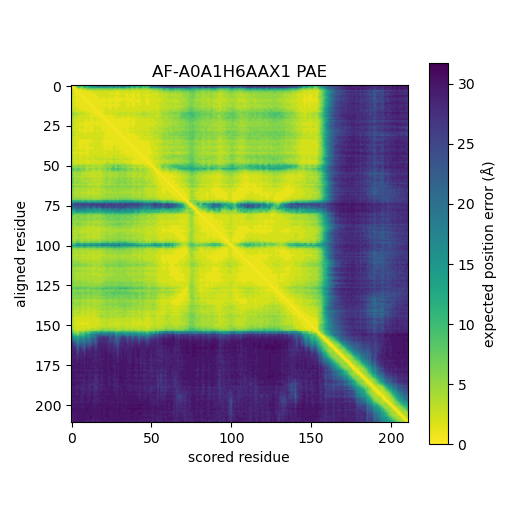2 C CA . GLY A 1 178 ? -41.765 -34.272 2.915 1.00 33.16 178 GLY A CA 1
ATOM 1283 C C . GLY A 1 178 ? -40.374 -34.262 2.276 1.00 33.16 178 GLY A C 1
ATOM 1284 O O . GLY A 1 178 ? -39.400 -33.879 2.909 1.00 33.16 178 GLY A O 1
ATOM 1285 N N . GLU A 1 179 ? -40.322 -34.792 1.056 1.00 35.72 179 GLU A N 1
ATOM 1286 C CA . GLU A 1 179 ? -39.456 -34.478 -0.095 1.00 35.72 179 GLU A CA 1
ATOM 1287 C C . GLU A 1 179 ? -38.057 -33.858 0.129 1.00 35.72 179 GLU A C 1
ATOM 1289 O O . GLU A 1 179 ? -37.882 -32.723 0.567 1.00 35.72 179 GLU A O 1
ATOM 1294 N N . ARG A 1 180 ? -37.040 -34.613 -0.312 1.00 39.00 180 ARG A N 1
ATOM 1295 C CA . ARG A 1 180 ? -35.663 -34.157 -0.551 1.00 39.00 180 ARG A CA 1
ATOM 1296 C C . ARG A 1 180 ? -35.525 -33.611 -1.974 1.00 39.00 180 ARG A C 1
ATOM 1298 O O . ARG A 1 180 ? -36.072 -34.215 -2.894 1.00 39.00 180 ARG A O 1
ATOM 1305 N N . PRO A 1 181 ? -34.616 -32.647 -2.176 1.00 41.69 181 PRO A N 1
ATOM 1306 C CA . PRO A 1 181 ? -33.740 -32.681 -3.337 1.00 41.69 181 PRO A CA 1
ATOM 1307 C C . PRO A 1 181 ? -32.279 -32.892 -2.913 1.00 41.69 181 PRO A C 1
ATOM 1309 O O . PRO A 1 181 ? -31.671 -32.089 -2.209 1.00 41.69 181 PRO A O 1
ATOM 1312 N N . GLU A 1 182 ? -31.727 -34.006 -3.381 1.00 39.62 182 GLU A N 1
ATOM 1313 C CA . GLU A 1 182 ? -30.313 -34.196 -3.718 1.00 39.62 182 GLU A CA 1
ATOM 1314 C C . GLU A 1 182 ? -29.974 -33.216 -4.873 1.00 39.62 182 GLU A C 1
ATOM 1316 O O . GLU A 1 182 ? -30.827 -32.963 -5.712 1.00 39.62 182 GLU A O 1
ATOM 1321 N N . HIS A 1 183 ? -28.821 -32.562 -5.024 1.00 38.31 183 HIS A N 1
ATOM 1322 C CA . HIS A 1 183 ? -27.445 -32.962 -4.770 1.00 38.31 183 HIS A CA 1
ATOM 1323 C C . HIS A 1 183 ? -26.550 -31.702 -4.784 1.00 38.31 183 HIS A C 1
ATOM 1325 O O . HIS A 1 183 ? -26.633 -30.883 -5.699 1.00 38.31 183 HIS A O 1
ATOM 1331 N N . ALA A 1 184 ? -25.655 -31.578 -3.802 1.00 35.88 184 ALA A N 1
ATOM 1332 C CA . ALA A 1 184 ? -24.546 -30.628 -3.806 1.00 35.88 184 ALA A CA 1
ATOM 1333 C C . ALA A 1 184 ? -23.272 -31.329 -4.314 1.00 35.88 184 ALA A C 1
ATOM 1335 O O . ALA A 1 184 ? -22.820 -32.313 -3.725 1.00 35.88 184 ALA A O 1
ATOM 1336 N N . GLY A 1 185 ? -22.680 -30.810 -5.392 1.00 33.62 185 GLY A N 1
ATOM 1337 C CA . GLY A 1 185 ? -21.384 -31.228 -5.934 1.00 33.62 185 GLY A CA 1
ATOM 1338 C C . GLY A 1 185 ? -20.247 -30.316 -5.464 1.00 33.62 185 GLY A C 1
ATOM 1339 O O . GLY A 1 185 ? -20.010 -29.270 -6.048 1.00 33.62 185 GLY A O 1
ATOM 1340 N N . ARG A 1 186 ? -19.612 -30.753 -4.375 1.00 42.53 186 ARG A N 1
ATOM 1341 C CA . ARG A 1 186 ? -18.317 -30.431 -3.730 1.00 42.53 186 ARG A CA 1
ATOM 1342 C C . ARG A 1 186 ? -17.324 -29.418 -4.361 1.00 42.53 186 ARG A C 1
ATOM 1344 O O . ARG A 1 186 ? -17.109 -29.428 -5.569 1.00 42.53 186 ARG A O 1
ATOM 1351 N N . PRO A 1 187 ? -16.560 -28.685 -3.518 1.00 35.25 187 PRO A N 1
ATOM 1352 C CA . PRO A 1 187 ? -15.403 -27.898 -3.945 1.00 35.25 187 PRO A CA 1
ATOM 1353 C C . PRO A 1 187 ? -14.165 -28.778 -4.211 1.00 35.25 187 PRO A C 1
ATOM 1355 O O . PRO A 1 187 ? -13.865 -29.702 -3.451 1.00 35.25 187 PRO A O 1
ATOM 1358 N N . ALA A 1 188 ? -13.415 -28.449 -5.269 1.00 37.62 188 ALA A N 1
ATOM 1359 C CA . ALA A 1 188 ? -12.006 -28.825 -5.421 1.00 37.62 188 ALA A CA 1
ATOM 1360 C C . ALA A 1 188 ? -11.218 -28.215 -4.243 1.00 37.62 188 ALA A C 1
ATOM 1362 O O . ALA A 1 188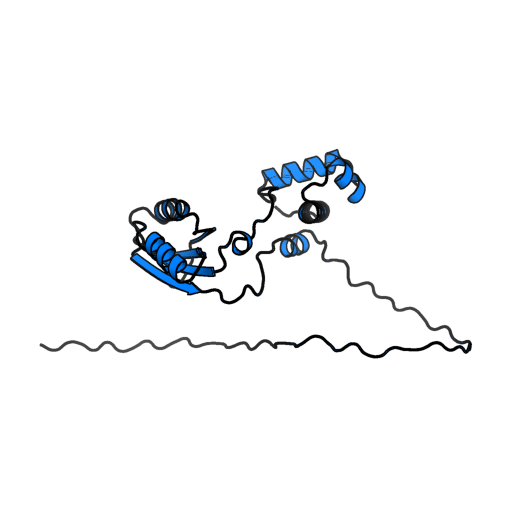 ? -11.476 -27.085 -3.849 1.00 37.62 188 ALA A O 1
ATOM 1363 N N . GLY A 1 189 ? -10.288 -28.882 -3.574 1.00 35.47 189 GLY A N 1
ATOM 1364 C CA . GLY A 1 189 ? -9.280 -29.796 -4.083 1.00 35.47 189 GLY A CA 1
ATOM 1365 C C . GLY A 1 189 ? -7.977 -29.375 -3.406 1.00 35.47 189 GLY A C 1
ATOM 1366 O O . GLY A 1 189 ? -7.247 -28.521 -3.890 1.00 35.47 189 GLY A O 1
ATOM 1367 N N . GLU A 1 190 ? -7.785 -29.920 -2.215 1.00 33.22 190 GLU A N 1
ATOM 1368 C CA . GLU A 1 190 ? -6.632 -29.848 -1.322 1.00 33.22 190 GLU A CA 1
ATOM 1369 C C . GLU A 1 190 ? -5.284 -29.959 -2.074 1.00 33.22 190 GLU A C 1
ATOM 1371 O O . GLU A 1 190 ? -4.960 -31.014 -2.619 1.00 33.22 190 GLU A O 1
ATOM 1376 N N . VAL A 1 191 ? -4.457 -28.902 -2.088 1.00 35.81 191 VAL A N 1
ATOM 1377 C CA . VAL A 1 191 ? -3.058 -29.007 -2.546 1.00 35.81 191 VAL A CA 1
ATOM 1378 C C . VAL A 1 191 ? -2.140 -29.066 -1.334 1.00 35.81 191 VAL A C 1
ATOM 1380 O O . VAL A 1 191 ? -1.862 -28.079 -0.650 1.00 35.81 191 VAL A O 1
ATOM 1383 N N . ARG A 1 192 ? -1.686 -30.291 -1.073 1.00 35.47 192 ARG A N 1
ATOM 1384 C CA . ARG A 1 192 ? -0.704 -30.653 -0.057 1.00 35.47 192 ARG A CA 1
ATOM 1385 C C . ARG A 1 192 ? 0.632 -29.948 -0.290 1.00 35.47 192 ARG A C 1
ATOM 1387 O O . ARG A 1 192 ? 1.158 -29.900 -1.399 1.00 35.47 192 ARG A O 1
ATOM 1394 N N . ARG A 1 193 ? 1.215 -29.487 0.817 1.00 32.50 193 ARG A N 1
ATOM 1395 C CA . ARG A 1 193 ? 2.594 -29.003 0.927 1.00 32.50 193 ARG A CA 1
ATOM 1396 C C . ARG A 1 193 ? 3.581 -30.080 0.466 1.00 32.50 193 ARG A C 1
ATOM 1398 O O . ARG A 1 193 ? 3.541 -31.199 0.974 1.00 32.50 193 ARG A O 1
ATOM 1405 N N . ARG A 1 194 ? 4.545 -29.710 -0.381 1.00 33.53 194 ARG A N 1
ATOM 1406 C CA . ARG A 1 194 ? 5.826 -30.419 -0.482 1.00 33.53 194 ARG A CA 1
ATOM 1407 C C . ARG A 1 194 ? 6.961 -29.439 -0.219 1.00 33.53 194 ARG A C 1
ATOM 1409 O O . ARG A 1 194 ? 7.226 -28.537 -1.002 1.00 33.53 194 ARG A O 1
ATOM 1416 N N . VAL A 1 195 ? 7.587 -29.632 0.935 1.00 31.88 195 VAL A N 1
ATOM 1417 C CA . VAL A 1 195 ? 8.880 -29.066 1.312 1.00 31.88 195 VAL A CA 1
ATOM 1418 C C . VAL A 1 195 ? 9.939 -29.682 0.397 1.00 31.88 195 VAL A C 1
ATOM 1420 O O . VAL A 1 195 ? 10.019 -30.907 0.313 1.00 31.88 195 VAL A O 1
ATOM 1423 N N . VAL A 1 196 ? 10.762 -28.860 -0.252 1.00 35.25 196 VAL A N 1
ATOM 1424 C CA . VAL A 1 196 ? 12.060 -29.294 -0.783 1.00 35.25 196 VAL A CA 1
ATOM 1425 C C . VAL A 1 196 ? 13.130 -28.503 -0.042 1.00 35.25 196 VAL A C 1
ATOM 1427 O O . VAL A 1 196 ? 13.174 -27.277 -0.108 1.00 35.25 196 VAL A O 1
ATOM 1430 N N . ARG A 1 197 ? 13.925 -29.238 0.739 1.00 34.09 197 ARG A N 1
ATOM 1431 C CA . ARG A 1 197 ? 15.166 -28.786 1.366 1.00 34.09 197 ARG A CA 1
ATOM 1432 C C . ARG A 1 197 ? 16.314 -28.851 0.355 1.00 34.09 197 ARG A C 1
ATOM 1434 O O . ARG A 1 197 ? 16.341 -29.759 -0.466 1.00 34.09 197 ARG A O 1
ATOM 1441 N N . ASP A 1 198 ? 17.247 -27.926 0.559 1.00 33.50 198 ASP A N 1
ATOM 1442 C CA . ASP A 1 198 ? 18.691 -27.964 0.300 1.00 33.50 198 ASP A CA 1
ATOM 1443 C C . ASP A 1 198 ? 19.240 -28.301 -1.093 1.00 33.50 198 ASP A C 1
ATOM 1445 O O . ASP A 1 198 ? 19.175 -29.428 -1.571 1.00 33.50 198 ASP A O 1
ATOM 1449 N N . ALA A 1 199 ? 20.016 -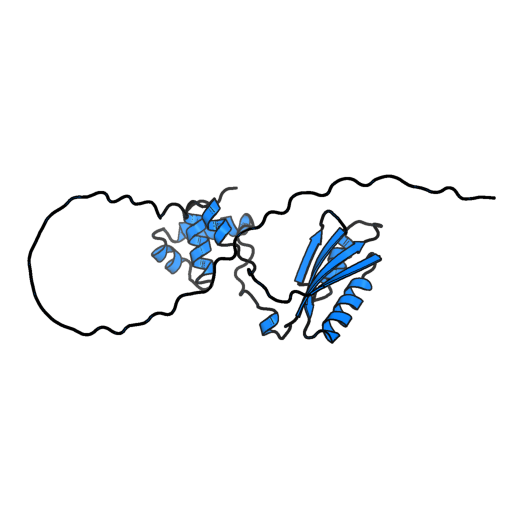27.344 -1.610 1.00 34.31 199 ALA A N 1
ATOM 1450 C CA . ALA A 1 199 ? 21.351 -27.627 -2.126 1.00 34.31 199 ALA A CA 1
ATOM 1451 C C . ALA A 1 199 ? 22.276 -26.430 -1.829 1.00 34.31 199 ALA A C 1
ATOM 1453 O O . ALA A 1 199 ? 22.306 -25.441 -2.559 1.00 34.31 199 ALA A O 1
ATOM 1454 N N . ARG A 1 200 ? 23.029 -26.512 -0.725 1.00 38.44 200 ARG A N 1
ATOM 1455 C CA . ARG A 1 200 ? 24.310 -25.807 -0.581 1.00 38.44 200 ARG A CA 1
ATOM 1456 C C . ARG A 1 200 ? 25.417 -26.628 -1.248 1.00 38.44 200 ARG A C 1
ATOM 1458 O O . ARG A 1 200 ? 25.377 -27.854 -1.241 1.00 38.44 200 ARG A O 1
ATOM 1465 N N . SER A 1 201 ? 26.471 -25.904 -1.617 1.00 37.19 201 SER A N 1
ATOM 1466 C CA . SER A 1 201 ? 27.861 -26.332 -1.831 1.00 37.19 201 SER A CA 1
ATOM 1467 C C . SER A 1 201 ? 28.237 -26.852 -3.221 1.00 37.19 201 SER A C 1
ATOM 1469 O O . SER A 1 201 ? 27.764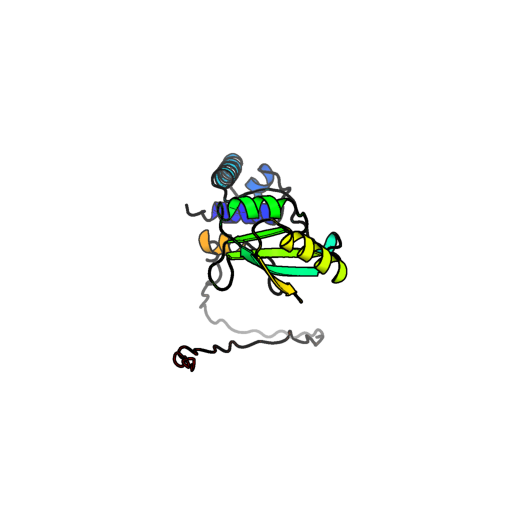 -27.874 -3.698 1.00 37.19 201 SER A O 1
ATOM 1471 N N . GLY A 1 202 ? 29.149 -26.102 -3.839 1.00 33.34 202 GLY A N 1
ATOM 1472 C CA . GLY A 1 202 ? 29.786 -26.403 -5.113 1.00 33.34 202 GLY A CA 1
ATOM 1473 C C . GLY A 1 202 ? 30.798 -25.322 -5.490 1.00 33.34 202 GLY A C 1
ATOM 1474 O O . GLY A 1 202 ? 30.748 -24.778 -6.584 1.00 33.34 202 GLY A O 1
ATOM 1475 N N . SER A 1 203 ? 31.668 -24.946 -4.551 1.00 37.78 203 SER A N 1
ATOM 1476 C CA . SER A 1 203 ? 32.912 -24.234 -4.846 1.00 37.78 203 SER A CA 1
ATOM 1477 C C . SER A 1 203 ? 33.928 -25.213 -5.435 1.00 37.78 203 SER A C 1
ATOM 1479 O O . SER A 1 203 ? 34.049 -26.311 -4.899 1.00 37.78 203 SER A O 1
ATOM 1481 N N . VAL A 1 204 ? 34.671 -24.770 -6.455 1.00 39.47 204 VAL A N 1
ATOM 1482 C CA . VAL A 1 204 ? 36.097 -25.029 -6.779 1.00 39.47 204 VAL A CA 1
ATOM 1483 C C . VAL A 1 204 ? 36.268 -25.148 -8.297 1.00 39.47 204 VAL A C 1
ATOM 1485 O O . VAL A 1 204 ? 35.679 -26.019 -8.927 1.00 39.47 204 VAL A O 1
ATOM 1488 N N . GLY A 1 205 ? 37.148 -24.309 -8.856 1.00 35.06 205 GLY A N 1
ATOM 1489 C CA . GLY A 1 205 ? 37.804 -24.595 -10.132 1.00 35.06 205 GLY A CA 1
ATOM 1490 C C . GLY A 1 205 ? 38.113 -23.380 -11.003 1.00 35.06 205 GLY A C 1
ATOM 1491 O O . GLY A 1 205 ? 37.532 -23.244 -12.073 1.00 35.06 205 GLY A O 1
ATOM 1492 N N . SER A 1 206 ? 39.047 -22.521 -10.588 1.00 43.44 206 SER A N 1
ATOM 1493 C CA . SER A 1 206 ? 39.752 -21.627 -11.520 1.00 43.44 206 SER A CA 1
ATOM 1494 C C . SER A 1 206 ? 40.671 -22.449 -12.435 1.00 43.44 206 SER A C 1
ATOM 1496 O O . SER A 1 206 ? 41.389 -23.306 -11.915 1.00 43.44 206 SER A O 1
ATOM 1498 N N . PRO A 1 207 ? 40.772 -22.139 -13.738 1.00 50.88 207 PRO A N 1
ATOM 1499 C CA . PRO A 1 207 ? 41.949 -22.480 -14.526 1.00 50.88 207 PRO A CA 1
ATOM 1500 C C . PRO A 1 207 ? 42.769 -21.225 -14.847 1.00 50.88 207 PRO A C 1
ATOM 1502 O O . PRO A 1 207 ? 42.252 -20.219 -15.330 1.00 50.88 207 PRO A O 1
ATOM 1505 N N . GLN A 1 208 ? 44.064 -21.320 -14.550 1.00 42.81 208 GLN A N 1
ATOM 1506 C CA . GLN A 1 208 ? 45.118 -20.391 -14.952 1.00 42.81 208 GLN A CA 1
ATOM 1507 C C . GLN A 1 208 ? 45.206 -20.248 -16.479 1.00 42.81 208 GLN A C 1
ATOM 1509 O O . GLN A 1 208 ? 44.966 -21.198 -17.224 1.00 42.81 208 GLN A O 1
ATOM 1514 N N . ALA A 1 209 ? 45.621 -19.059 -16.914 1.00 42.69 209 ALA A N 1
ATOM 1515 C CA . ALA A 1 209 ? 46.096 -18.777 -18.264 1.00 42.69 209 ALA A CA 1
ATOM 1516 C C . ALA A 1 209 ? 47.447 -19.463 -18.549 1.00 42.69 209 ALA A C 1
ATOM 1518 O O . ALA A 1 209 ? 48.212 -19.702 -17.610 1.00 42.69 209 ALA A O 1
ATOM 1519 N N . PRO A 1 210 ? 47.797 -19.671 -19.829 1.00 59.94 210 PRO A N 1
ATOM 1520 C CA . PRO A 1 210 ? 49.195 -19.793 -20.218 1.00 59.94 210 PRO A CA 1
ATOM 1521 C C . PRO A 1 210 ? 49.655 -18.709 -21.213 1.00 59.94 210 PRO A C 1
ATOM 1523 O O . PRO A 1 210 ? 48.950 -18.410 -22.174 1.00 59.94 210 PRO A O 1
ATOM 1526 N N . ALA A 1 211 ? 50.889 -18.252 -20.947 1.00 48.91 211 ALA A N 1
ATOM 1527 C CA . ALA A 1 211 ? 51.900 -17.573 -21.779 1.00 48.91 211 ALA A CA 1
ATOM 1528 C C . ALA A 1 211 ? 51.582 -16.197 -22.390 1.00 48.91 211 ALA A C 1
ATOM 1530 O O . ALA A 1 211 ? 50.883 -16.125 -23.422 1.00 48.91 211 ALA A O 1
#

Mean predicted aligned error: 14.09 Å

Solvent-accessible surface area (backbone atoms only — not comparable to full-atom values): 13746 Å² total; per-residue (Å²): 131,86,58,46,49,67,54,30,54,49,53,50,49,46,66,78,40,68,82,65,50,60,65,57,49,12,62,78,70,74,50,57,48,68,55,48,51,53,49,52,55,47,36,40,74,73,57,75,46,83,74,82,72,85,89,80,60,56,50,84,75,52,28,71,35,41,33,41,36,38,27,32,62,54,75,88,81,56,65,62,67,43,52,57,57,46,63,72,39,82,44,46,77,43,76,41,81,48,84,78,99,32,45,31,41,31,41,34,48,17,61,39,76,70,47,36,50,55,52,49,52,54,57,53,66,37,77,45,45,75,44,76,49,76,47,72,58,90,70,82,88,71,74,96,77,61,66,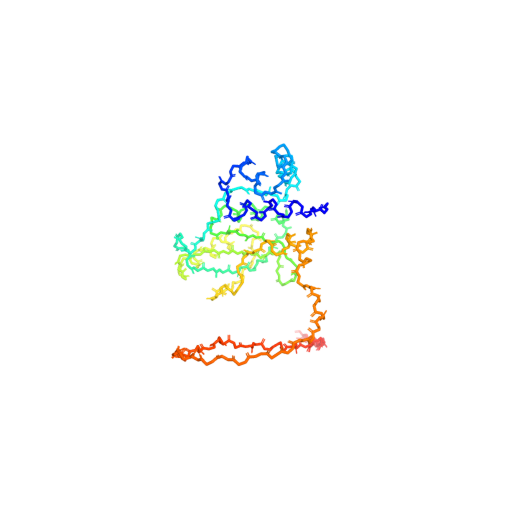71,59,42,32,70,63,17,56,70,72,81,77,86,80,86,83,79,89,79,81,91,84,83,88,84,89,83,88,82,92,81,86,85,83,87,84,87,86,78,81,87,76,88,81,78,88,77,90,81,81,86,87,82,89,83,86,88,82,87,80,83,86,83,136

pLDDT: mean 79.25, std 25.19, range [31.88, 98.69]

Radius of gyration: 27.32 Å; Cα contacts (8 Å, |Δi|>4): 203; chains: 1; bounding box: 96×51×54 Å